Protein AF-A0ABC8AK57-F1 (afdb_monomer)

Sequence (179 aa):
MPWEPPPGKTKREWPVSRLPELLAKGVRHDWILEVMVREPLQETLRDNVYHPARAALLGPEGRCVDAAGYEQYDTWAAAFHDLCRTVGFVEYRDNDARHLDQWVRLARTTGWWWPGQRRCVMAERPTAVHVEPQPGALYGQLRLHRFDGPAVEYADGAEVFARSGILVRDRTKVRAAVS

Solvent-accessible surface area (backbone atoms only — not comparable to full-atom values): 10623 Å² total; per-residue (Å²): 128,85,87,73,72,62,92,92,63,56,86,83,65,49,80,82,54,52,72,72,57,42,49,75,71,69,49,56,65,70,59,48,45,40,66,66,43,44,49,36,37,36,45,20,48,37,59,28,40,43,48,51,48,46,42,66,76,64,41,67,80,88,71,58,72,78,77,60,94,58,38,73,77,46,55,35,55,42,50,45,55,49,47,36,38,75,75,67,77,46,88,66,57,73,69,58,43,53,49,47,50,51,52,47,49,44,61,74,70,36,38,52,38,39,75,49,100,89,51,68,51,76,37,75,45,65,75,42,79,35,62,40,76,38,88,88,47,79,68,72,24,38,21,26,22,33,93,91,53,60,11,30,34,33,86,88,69,53,71,33,36,16,51,84,52,41,77,48,85,86,79,72,77,75,69,77,77,86,123

pLDDT: mean 80.42, std 17.15, range [29.7, 97.62]

Secondary structure (DSSP, 8-state):
-PPPPPTT--GGGGGGS-HHHHHHTT--HHHHHIIIIIHHHIIIIIIIIIHHHHHHHH-SGGGS-S--TTSGGGHHHHHHHHHHHHTTS----HHHHHHHHHHHHHHHH-SSEEE-SS-EEE-PPEEEE-EEEPTT-SS--EEE--SSS-SEEETTS-EE-EETTEE------------

Mean predicted aligned error: 8.79 Å

Structure (mmCIF, N/CA/C/O backbone):
data_AF-A0ABC8AK57-F1
#
_entry.id   AF-A0ABC8AK57-F1
#
loop_
_atom_site.group_PDB
_atom_site.id
_atom_site.type_symbol
_atom_site.label_atom_id
_atom_site.label_alt_id
_atom_site.label_comp_id
_atom_site.label_asym_id
_atom_site.label_entity_id
_atom_site.label_seq_id
_atom_site.pdbx_PDB_ins_code
_atom_site.Cartn_x
_atom_site.Cartn_y
_atom_site.Cartn_z
_atom_site.occupancy
_atom_site.B_iso_or_equiv
_atom_site.auth_seq_id
_atom_site.auth_comp_id
_atom_site.auth_asym_id
_atom_site.auth_atom_id
_atom_site.pdbx_PDB_model_num
ATOM 1 N N . MET A 1 1 ? -21.671 13.455 8.131 1.00 32.31 1 MET A N 1
ATOM 2 C CA . MET A 1 1 ? -20.679 14.500 8.454 1.00 32.31 1 MET A CA 1
ATOM 3 C C . MET A 1 1 ? -19.366 13.799 8.748 1.00 32.31 1 MET A C 1
ATOM 5 O O . MET A 1 1 ? -19.406 12.906 9.593 1.00 32.31 1 MET A O 1
ATOM 9 N N . PRO A 1 2 ? -18.253 14.114 8.062 1.00 48.69 2 PRO A N 1
ATOM 10 C CA . PRO A 1 2 ? -16.938 13.703 8.543 1.00 48.69 2 PRO A CA 1
ATOM 11 C C . PRO A 1 2 ? -16.783 14.261 9.959 1.00 48.69 2 PRO A C 1
ATOM 13 O O . PRO A 1 2 ? -17.132 15.413 10.211 1.00 48.69 2 PRO A O 1
ATOM 16 N N . TRP A 1 3 ? -16.363 13.427 10.901 1.00 49.53 3 TRP A N 1
ATOM 17 C CA . TRP A 1 3 ? -16.014 13.906 12.230 1.00 49.53 3 TRP A CA 1
ATOM 18 C C . TRP A 1 3 ? -14.779 14.803 12.099 1.00 49.53 3 TRP A C 1
ATOM 20 O O . TRP A 1 3 ? -13.748 14.353 11.608 1.00 49.53 3 TRP A O 1
ATOM 30 N N . GLU A 1 4 ? -14.891 16.066 12.507 1.00 55.12 4 GLU A N 1
ATOM 31 C CA . GLU A 1 4 ? -13.740 16.956 12.641 1.00 55.12 4 GLU A CA 1
ATOM 32 C C . GLU A 1 4 ? -13.207 16.882 14.077 1.00 55.12 4 GLU A C 1
ATOM 34 O O . GLU A 1 4 ? -13.995 16.798 15.026 1.00 55.12 4 GLU A O 1
ATOM 39 N N . PRO A 1 5 ? -11.878 16.896 14.275 1.00 56.19 5 PRO A N 1
ATOM 40 C CA . PRO A 1 5 ? -11.314 16.902 15.612 1.00 56.19 5 PRO A CA 1
ATOM 41 C C . PRO A 1 5 ? -11.769 18.164 16.370 1.00 56.19 5 PRO A C 1
ATOM 43 O O . PRO A 1 5 ? -11.972 19.213 15.756 1.00 56.19 5 PRO A O 1
ATOM 46 N N . PRO A 1 6 ? -11.904 18.104 17.710 1.00 56.81 6 PRO A N 1
ATOM 47 C CA . PRO A 1 6 ? -12.270 19.271 18.502 1.00 56.81 6 PRO A CA 1
ATOM 48 C C . PRO A 1 6 ? -11.291 20.436 18.263 1.00 56.81 6 PRO A C 1
ATOM 50 O O . PRO A 1 6 ? -10.097 20.181 18.053 1.00 56.81 6 PRO A O 1
ATOM 53 N N . PRO A 1 7 ? -11.749 21.699 18.355 1.00 50.00 7 PRO A N 1
ATOM 54 C CA . PRO A 1 7 ? -10.892 22.867 18.175 1.00 50.00 7 PRO A CA 1
ATOM 55 C C . PRO A 1 7 ? -9.642 22.785 19.062 1.00 50.00 7 PRO A C 1
ATOM 57 O O . PRO A 1 7 ? -9.733 22.468 20.247 1.00 50.00 7 PRO A O 1
ATOM 60 N N . GLY A 1 8 ? -8.472 23.061 18.481 1.00 54.47 8 GLY A N 1
ATOM 61 C CA . GLY A 1 8 ? -7.188 23.047 19.190 1.00 54.47 8 GLY A CA 1
ATOM 62 C C . GLY A 1 8 ? -6.433 21.714 19.178 1.00 54.47 8 GLY A C 1
ATOM 63 O O . GLY A 1 8 ? -5.320 21.682 19.681 1.00 54.47 8 GLY A O 1
ATOM 64 N N . LYS A 1 9 ? -6.974 20.639 18.586 1.00 57.56 9 LYS A N 1
ATOM 65 C CA . LYS A 1 9 ? -6.244 19.373 18.393 1.00 57.56 9 LYS A CA 1
ATOM 66 C C . LYS A 1 9 ? -5.836 19.218 16.930 1.00 57.56 9 LYS A C 1
ATOM 68 O O . LYS A 1 9 ? -6.673 18.929 16.079 1.00 57.56 9 LYS A O 1
ATOM 73 N N . THR A 1 10 ? -4.552 19.397 16.621 1.00 58.25 10 THR A N 1
ATOM 74 C CA . THR A 1 10 ? -4.036 19.206 15.249 1.00 58.25 10 THR A CA 1
ATOM 75 C C . THR A 1 10 ? -3.415 17.820 15.079 1.00 58.25 10 THR A C 1
ATOM 77 O O . THR A 1 10 ? -2.876 17.258 16.032 1.00 58.25 10 THR A O 1
ATOM 80 N N . LYS A 1 11 ? -3.410 17.281 13.848 1.00 57.81 11 LYS A N 1
ATOM 81 C CA . LYS A 1 11 ? -2.718 16.017 13.505 1.00 57.81 11 LYS A CA 1
ATOM 82 C C . LYS A 1 11 ? -1.239 15.990 13.946 1.00 57.81 11 LYS A C 1
ATOM 84 O O . LYS A 1 11 ? -0.676 14.921 14.137 1.00 57.81 11 LYS A O 1
ATOM 89 N N . ARG A 1 12 ? -0.609 17.158 14.145 1.00 58.12 12 ARG A N 1
ATOM 90 C CA . ARG A 1 12 ? 0.797 17.297 14.562 1.00 58.12 12 ARG A CA 1
ATOM 91 C C . ARG A 1 12 ? 1.068 16.987 16.041 1.00 58.12 12 ARG A C 1
ATOM 93 O O . ARG A 1 12 ? 2.217 16.735 16.376 1.00 58.12 12 ARG A O 1
ATOM 100 N N . GLU A 1 13 ? 0.061 16.982 16.915 1.00 59.91 13 GLU A N 1
ATOM 101 C CA . GLU A 1 13 ? 0.227 16.715 18.365 1.00 59.91 13 GLU A CA 1
ATOM 102 C C . GLU A 1 13 ? 0.126 15.225 18.727 1.00 59.91 13 GLU A C 1
ATOM 104 O O . GLU A 1 13 ? 0.370 14.801 19.856 1.00 59.91 13 GLU A O 1
ATOM 109 N N . TRP A 1 14 ? -0.261 14.411 17.755 1.00 64.19 14 TRP A N 1
ATOM 110 C CA . TRP A 1 14 ? -0.558 13.000 17.917 1.00 64.19 14 TRP A CA 1
ATOM 111 C C . TRP A 1 14 ? 0.641 12.043 17.971 1.00 64.19 14 TRP A C 1
ATOM 113 O O . TRP A 1 14 ? 0.502 11.021 18.641 1.00 64.19 14 TRP A O 1
ATOM 123 N N . PRO A 1 15 ? 1.818 12.321 17.369 1.00 61.28 15 PRO A N 1
ATOM 124 C CA . PRO A 1 15 ? 2.940 11.385 17.439 1.00 61.28 15 PRO A CA 1
ATOM 125 C C . PRO A 1 15 ? 3.567 11.270 18.835 1.00 61.28 15 PRO A C 1
ATOM 127 O O . PRO A 1 15 ? 4.320 10.336 19.087 1.00 61.28 15 PRO A O 1
ATOM 130 N N . VAL A 1 16 ? 3.241 12.181 19.758 1.00 63.88 16 VAL A N 1
ATOM 131 C CA . VAL A 1 16 ? 3.694 12.134 21.160 1.00 63.88 16 VAL A CA 1
ATOM 132 C C . VAL A 1 16 ? 2.670 11.528 22.125 1.00 63.88 16 VAL A C 1
ATOM 134 O O . VAL A 1 16 ? 3.020 11.250 23.268 1.00 63.88 16 VAL A O 1
ATOM 137 N N . SER A 1 17 ? 1.422 11.304 21.697 1.00 72.56 17 SER A N 1
ATOM 138 C CA . SER A 1 17 ? 0.358 10.778 22.567 1.00 72.56 17 SER A CA 1
ATOM 139 C C . SER A 1 17 ? 0.209 9.263 22.415 1.00 72.56 17 SER A C 1
ATOM 141 O O . SER A 1 17 ? 0.117 8.752 21.299 1.00 72.56 17 SER A O 1
ATOM 143 N N . ARG A 1 18 ? 0.120 8.525 23.527 1.00 79.38 18 ARG A N 1
ATOM 144 C CA . ARG A 1 18 ? -0.130 7.070 23.485 1.00 79.38 18 ARG A CA 1
ATOM 145 C C . ARG A 1 18 ? -1.619 6.772 23.277 1.00 79.38 18 ARG A C 1
ATOM 147 O O . ARG A 1 18 ? -2.475 7.516 23.750 1.00 79.38 18 ARG A O 1
ATOM 154 N N . LEU A 1 19 ? -1.943 5.640 22.642 1.00 82.31 19 LEU A N 1
ATOM 155 C CA . LEU A 1 19 ? -3.329 5.185 22.412 1.00 82.31 19 LEU A CA 1
ATOM 156 C C . LEU A 1 19 ? -4.234 5.278 23.665 1.00 82.31 19 LEU A C 1
ATOM 158 O O . LEU A 1 19 ? -5.302 5.882 23.562 1.00 82.31 19 LEU A O 1
ATOM 162 N N . PRO A 1 20 ? -3.825 4.790 24.859 1.00 84.75 20 PRO A N 1
ATOM 163 C CA . PRO A 1 20 ? -4.640 4.922 26.071 1.00 84.75 20 PRO A CA 1
ATOM 164 C C . PRO A 1 20 ? -4.926 6.372 26.482 1.00 84.75 20 PRO A C 1
ATOM 166 O O . PRO A 1 20 ? -6.012 6.671 26.968 1.00 84.75 20 PRO A O 1
ATOM 169 N N . GLU A 1 21 ? -3.983 7.291 26.263 1.00 85.62 21 GLU A N 1
ATOM 170 C CA . GLU A 1 21 ? -4.147 8.709 26.604 1.00 85.62 21 GLU A CA 1
ATOM 171 C C . GLU A 1 21 ? -5.139 9.396 25.665 1.00 85.62 21 GLU A C 1
ATOM 173 O O . GLU A 1 21 ? -5.939 10.222 26.102 1.00 85.62 21 GLU A O 1
ATOM 178 N N . LEU A 1 22 ? -5.108 9.051 24.374 1.00 84.50 22 LEU A N 1
ATOM 179 C CA . LEU A 1 22 ? -6.071 9.554 23.393 1.00 84.50 22 LEU A CA 1
ATOM 180 C C . LEU A 1 22 ? -7.490 9.094 23.744 1.00 84.50 22 LEU A C 1
ATOM 182 O O . LEU A 1 22 ? -8.406 9.918 23.778 1.00 84.50 22 LEU A O 1
ATOM 186 N N . LEU A 1 23 ? -7.653 7.814 24.087 1.00 85.12 23 LEU A N 1
ATOM 187 C CA . LEU A 1 23 ? -8.936 7.262 24.527 1.00 85.12 23 LEU A CA 1
ATOM 188 C C . LEU A 1 23 ? -9.426 7.925 25.824 1.00 85.12 23 LEU A C 1
ATOM 190 O O . LEU A 1 23 ? -10.576 8.355 25.888 1.00 85.12 23 LEU A O 1
ATOM 194 N N . ALA A 1 24 ? -8.552 8.097 26.823 1.00 86.25 24 ALA A N 1
ATOM 195 C CA . ALA A 1 24 ? -8.885 8.786 28.075 1.00 86.25 24 ALA A CA 1
ATOM 196 C C . ALA A 1 24 ? -9.300 10.254 27.856 1.00 86.25 24 ALA A C 1
ATOM 198 O O . ALA A 1 24 ? -10.139 10.783 28.580 1.00 86.25 24 ALA A O 1
ATOM 199 N N . LYS A 1 25 ? -8.759 10.908 26.821 1.00 84.06 25 LYS A N 1
ATOM 200 C CA . LYS A 1 25 ? -9.138 12.264 26.387 1.00 84.06 25 LYS A CA 1
ATOM 201 C C . LYS A 1 25 ? -10.424 12.305 25.543 1.00 84.06 25 LYS A C 1
ATOM 203 O O . LYS A 1 25 ? -10.713 13.349 24.951 1.00 84.06 25 LYS A O 1
ATOM 208 N N . GLY A 1 26 ? -11.161 11.196 25.442 1.00 85.62 26 GLY A N 1
ATOM 209 C CA . GLY A 1 26 ? -12.426 11.096 24.709 1.00 85.62 26 GLY A CA 1
ATOM 210 C C . GLY A 1 26 ? -12.278 11.152 23.188 1.00 85.62 26 GLY A C 1
ATOM 211 O O . GLY A 1 26 ? -13.236 11.474 22.488 1.00 85.62 26 GLY A O 1
ATOM 212 N N . VAL A 1 27 ? -11.081 10.892 22.653 1.00 83.31 27 VAL A N 1
ATOM 213 C CA . VAL A 1 27 ? -10.880 10.824 21.203 1.00 83.31 27 VAL A CA 1
ATOM 214 C C . VAL A 1 27 ? -11.572 9.571 20.669 1.00 83.31 27 VAL A C 1
ATOM 216 O O . VAL A 1 27 ? -11.397 8.477 21.204 1.00 83.31 27 VAL A O 1
ATOM 219 N N . ARG A 1 28 ? -12.364 9.730 19.607 1.00 84.44 28 ARG A N 1
ATOM 220 C CA . ARG A 1 28 ? -13.102 8.616 19.012 1.00 84.44 28 ARG A CA 1
ATOM 221 C C . ARG A 1 28 ? -12.160 7.615 18.338 1.00 84.44 28 ARG A C 1
ATOM 223 O O . ARG A 1 28 ? -11.181 7.999 17.700 1.00 84.44 28 ARG A O 1
ATOM 230 N N . HIS A 1 29 ? -12.484 6.331 18.461 1.00 83.56 29 HIS A N 1
ATOM 231 C CA . HIS A 1 29 ? -11.681 5.238 17.915 1.00 83.56 29 HIS A CA 1
ATOM 232 C C . HIS A 1 29 ? -11.618 5.255 16.380 1.00 83.56 29 HIS A C 1
ATOM 234 O O . HIS A 1 29 ? -10.563 4.982 15.823 1.00 83.56 29 HIS A O 1
ATOM 240 N N . ASP A 1 30 ? -12.706 5.621 15.697 1.00 82.38 30 ASP A N 1
ATOM 241 C CA . ASP A 1 30 ? -12.760 5.722 14.234 1.00 82.38 30 ASP A CA 1
ATOM 242 C C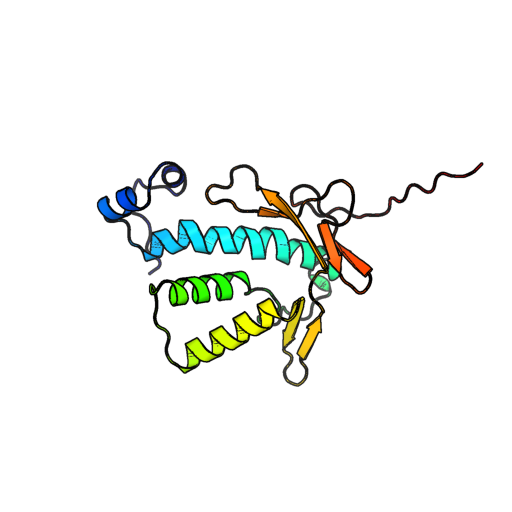 . ASP A 1 30 ? -11.770 6.765 13.711 1.00 82.38 30 ASP A C 1
ATOM 244 O O . ASP A 1 30 ? -11.030 6.508 12.768 1.00 82.38 30 ASP A O 1
ATOM 248 N N . TRP A 1 31 ? -11.672 7.901 14.397 1.00 83.56 31 TRP A N 1
ATOM 249 C CA . TRP A 1 31 ? -10.689 8.935 14.090 1.00 83.56 31 TRP A CA 1
ATOM 250 C C . TRP A 1 31 ? -9.244 8.493 14.377 1.00 83.56 31 TRP A C 1
ATOM 252 O O . TRP A 1 31 ? -8.330 8.834 13.630 1.00 83.56 31 TRP A O 1
ATOM 262 N N . ILE A 1 32 ? -9.022 7.706 15.436 1.00 85.75 32 ILE A N 1
ATOM 263 C CA . ILE A 1 32 ? -7.705 7.112 15.719 1.00 85.75 32 ILE A CA 1
ATOM 264 C C . ILE A 1 32 ? -7.296 6.147 14.604 1.00 85.75 32 ILE A C 1
ATOM 266 O O . ILE A 1 32 ? -6.169 6.226 14.121 1.00 85.75 32 ILE A O 1
ATOM 270 N N . LEU A 1 33 ? -8.205 5.268 14.176 1.00 87.62 33 LEU A N 1
ATOM 271 C CA . LEU A 1 33 ? -7.966 4.328 13.080 1.00 87.62 33 LEU A CA 1
ATOM 272 C C . LEU A 1 33 ? -7.714 5.054 11.756 1.00 87.62 33 LEU A C 1
ATOM 274 O O . LEU A 1 33 ? -6.832 4.649 11.003 1.00 87.62 33 LEU A O 1
ATOM 278 N N . GLU A 1 34 ? -8.432 6.145 11.495 1.00 86.50 34 GLU A N 1
ATOM 279 C CA . GLU A 1 34 ? -8.205 6.991 10.323 1.00 86.50 34 GLU A CA 1
ATOM 280 C C . GLU A 1 34 ? -6.760 7.512 10.291 1.00 86.50 34 GLU A C 1
ATOM 282 O O . GLU A 1 34 ? -6.009 7.223 9.361 1.00 86.50 34 GLU A O 1
ATOM 287 N N . VAL A 1 35 ? -6.342 8.221 11.344 1.00 86.25 35 VAL A N 1
ATOM 288 C CA . VAL A 1 35 ? -5.054 8.934 11.383 1.00 86.25 35 VAL A CA 1
ATOM 289 C C . VAL A 1 35 ? -3.863 7.994 11.563 1.00 86.25 35 VAL A C 1
ATOM 291 O O . VAL A 1 35 ? -2.815 8.209 10.962 1.00 86.25 35 VAL A O 1
ATOM 294 N N . MET A 1 36 ? -3.988 6.973 12.414 1.00 88.12 36 MET A N 1
ATOM 295 C CA . MET A 1 36 ? -2.858 6.115 12.794 1.00 88.12 36 MET A CA 1
ATOM 296 C C . MET A 1 36 ? -2.721 4.858 11.932 1.00 88.12 36 MET A C 1
ATOM 298 O O . MET A 1 36 ? -1.695 4.188 12.014 1.00 88.12 36 MET A O 1
ATOM 302 N N . VAL A 1 37 ? -3.739 4.504 11.140 1.00 89.62 37 VAL A N 1
ATOM 303 C CA . VAL A 1 37 ? -3.742 3.254 10.362 1.00 89.62 37 VAL A CA 1
ATOM 304 C C . VAL A 1 37 ? -4.110 3.501 8.906 1.00 89.62 37 VAL A C 1
ATOM 306 O O . VAL A 1 37 ? -3.317 3.185 8.020 1.00 89.62 37 VAL A O 1
ATOM 309 N N . ARG A 1 38 ? -5.286 4.074 8.635 1.00 91.06 38 ARG A N 1
ATOM 310 C CA . ARG A 1 38 ? -5.793 4.221 7.266 1.00 91.06 38 ARG A CA 1
ATOM 311 C C . ARG A 1 38 ? -4.939 5.174 6.434 1.00 91.06 38 ARG A C 1
ATOM 313 O O . ARG A 1 38 ? -4.504 4.786 5.353 1.00 91.06 38 ARG A O 1
ATOM 320 N N . GLU A 1 39 ? -4.671 6.376 6.941 1.00 90.50 39 GLU A N 1
ATOM 321 C CA . GLU A 1 39 ? -3.838 7.377 6.262 1.00 90.50 39 GLU A CA 1
ATOM 322 C C . GLU A 1 39 ? -2.405 6.855 6.014 1.00 90.50 39 GLU A C 1
ATOM 324 O O . GLU A 1 39 ? -1.961 6.903 4.868 1.00 90.50 39 GLU A O 1
ATOM 329 N N . PRO A 1 40 ? -1.701 6.255 6.999 1.00 92.12 40 PRO A N 1
ATOM 330 C CA . PRO A 1 40 ? -0.383 5.651 6.777 1.00 92.12 40 PRO A CA 1
ATOM 331 C C . PRO A 1 40 ? -0.357 4.521 5.743 1.00 92.12 40 PRO A C 1
ATOM 333 O O . PRO A 1 40 ? 0.590 4.429 4.952 1.00 92.12 40 PRO A O 1
ATOM 336 N N . LEU A 1 41 ? -1.380 3.654 5.741 1.00 92.25 41 LEU A N 1
ATOM 337 C CA . LEU A 1 41 ? -1.519 2.589 4.743 1.00 92.25 41 LEU A CA 1
ATOM 338 C C . LEU A 1 41 ? -1.743 3.168 3.349 1.00 92.25 41 LEU A C 1
ATOM 340 O O . LEU A 1 41 ? -1.128 2.691 2.394 1.00 92.25 41 LEU A O 1
ATOM 344 N N . GLN A 1 42 ? -2.599 4.184 3.234 1.00 91.19 42 GLN A N 1
ATOM 345 C CA . GLN A 1 42 ? -2.836 4.889 1.980 1.00 91.19 42 GLN A CA 1
ATOM 346 C C . GLN A 1 42 ? -1.540 5.529 1.473 1.00 91.19 42 GLN A C 1
ATOM 348 O O . GLN A 1 42 ? -1.106 5.220 0.367 1.00 91.19 42 GLN A O 1
AT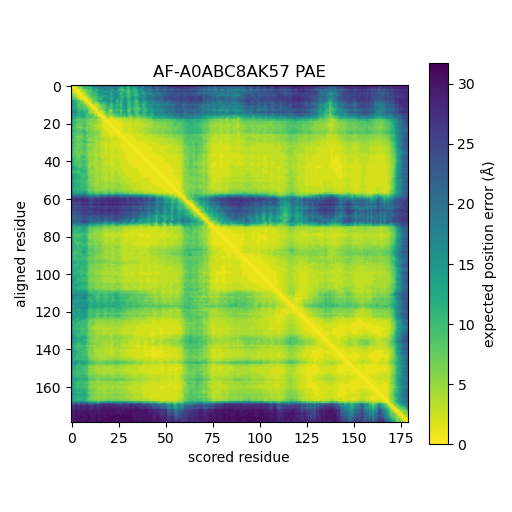OM 353 N N . GLU A 1 43 ? -0.878 6.341 2.293 1.00 92.62 43 GLU A N 1
ATOM 354 C CA . GLU A 1 43 ? 0.349 7.046 1.913 1.00 92.62 43 GLU A CA 1
ATOM 355 C C . GLU A 1 43 ? 1.444 6.066 1.466 1.00 92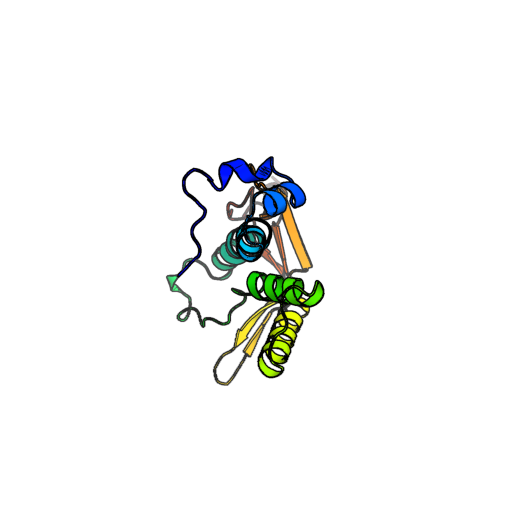.62 43 GLU A C 1
ATOM 357 O O . GLU A 1 43 ? 2.061 6.239 0.416 1.00 92.62 43 GLU A O 1
ATOM 362 N N . THR A 1 44 ? 1.630 4.964 2.195 1.00 93.56 44 THR A N 1
ATOM 363 C CA . THR A 1 44 ? 2.631 3.952 1.836 1.00 93.56 44 THR A CA 1
ATOM 364 C C . THR A 1 44 ? 2.273 3.206 0.554 1.00 93.56 44 THR A C 1
ATOM 366 O O . THR A 1 44 ? 3.047 3.178 -0.400 1.00 93.56 44 THR A O 1
ATOM 369 N N . LEU A 1 45 ? 1.117 2.542 0.531 1.00 90.19 45 LEU A N 1
ATOM 370 C CA . LEU A 1 45 ? 0.801 1.568 -0.513 1.00 90.19 45 LEU A CA 1
ATOM 371 C C . LEU A 1 45 ? 0.254 2.238 -1.775 1.00 90.19 45 LEU A C 1
ATOM 373 O O . LEU A 1 45 ? 0.587 1.806 -2.879 1.00 90.19 45 LEU A O 1
ATOM 377 N N . ARG A 1 46 ? -0.570 3.282 -1.628 1.00 87.69 46 ARG A N 1
ATOM 378 C CA . ARG A 1 46 ? -1.150 4.023 -2.754 1.00 87.69 46 ARG A CA 1
ATOM 379 C C . ARG A 1 46 ? -0.175 5.073 -3.262 1.00 87.69 46 ARG A C 1
ATOM 381 O O . ARG A 1 46 ? 0.200 5.035 -4.433 1.00 87.69 46 ARG A O 1
ATOM 388 N N . ASP A 1 47 ? 0.239 5.984 -2.388 1.00 88.94 47 ASP A N 1
ATOM 389 C CA . ASP A 1 47 ? 0.892 7.216 -2.830 1.00 88.94 47 ASP A CA 1
ATOM 390 C C . ASP A 1 47 ? 2.382 7.023 -3.107 1.00 88.94 47 ASP A C 1
ATOM 392 O O . ASP A 1 47 ? 2.888 7.527 -4.108 1.00 88.94 47 ASP A O 1
ATOM 396 N N . ASN A 1 48 ? 3.071 6.223 -2.293 1.00 92.31 48 ASN A N 1
ATOM 397 C CA . ASN A 1 48 ? 4.515 6.039 -2.422 1.00 92.31 48 ASN A CA 1
ATOM 398 C C . ASN A 1 48 ? 4.954 4.752 -3.136 1.00 92.31 48 ASN A C 1
ATOM 400 O O . ASN A 1 48 ? 6.140 4.622 -3.451 1.00 92.31 48 ASN A O 1
ATOM 404 N N . VAL A 1 49 ? 4.045 3.801 -3.377 1.00 89.81 49 VAL A N 1
ATOM 405 C CA . VAL A 1 49 ? 4.346 2.537 -4.075 1.00 89.81 49 VAL A CA 1
ATOM 406 C C . VAL A 1 49 ? 3.559 2.425 -5.373 1.00 89.81 49 VAL A C 1
ATOM 408 O O . VAL A 1 49 ? 4.158 2.375 -6.448 1.00 89.81 49 VAL A O 1
ATOM 411 N N . TYR A 1 50 ? 2.228 2.405 -5.296 1.00 86.25 50 TYR A N 1
ATOM 412 C CA . TYR A 1 50 ? 1.388 2.176 -6.467 1.00 86.25 50 TYR A CA 1
ATOM 413 C C . TYR A 1 50 ? 1.474 3.318 -7.488 1.00 86.25 50 TYR A C 1
ATOM 415 O O . TYR A 1 50 ? 1.786 3.050 -8.646 1.00 86.25 50 TYR A O 1
ATOM 423 N N . HIS A 1 51 ? 1.259 4.576 -7.090 1.00 85.31 51 HIS A N 1
ATOM 424 C CA . HIS A 1 51 ? 1.271 5.712 -8.026 1.00 85.31 51 HIS A CA 1
ATOM 425 C C . HIS A 1 51 ? 2.605 5.858 -8.778 1.00 85.31 51 HIS A C 1
ATOM 427 O O . HIS A 1 51 ? 2.576 5.982 -10.007 1.00 85.31 51 HIS A O 1
ATOM 433 N N . PRO A 1 52 ? 3.780 5.767 -8.121 1.00 87.19 52 PRO A N 1
ATOM 434 C CA . PRO A 1 52 ? 5.056 5.788 -8.825 1.00 87.19 52 PRO A CA 1
ATOM 435 C C . PRO A 1 52 ? 5.234 4.587 -9.761 1.00 87.19 52 PRO A C 1
ATOM 437 O O . PRO A 1 52 ? 5.619 4.761 -10.917 1.00 87.19 52 PRO A O 1
ATOM 440 N N . ALA A 1 53 ? 4.916 3.367 -9.313 1.00 86.00 53 ALA A N 1
ATOM 441 C CA . ALA A 1 53 ? 5.016 2.185 -10.170 1.00 86.00 53 ALA A CA 1
ATOM 442 C C . ALA A 1 53 ? 4.104 2.304 -11.404 1.00 86.00 53 ALA A C 1
ATOM 444 O O . ALA A 1 53 ? 4.523 1.994 -12.522 1.00 86.00 53 ALA A O 1
ATOM 445 N N . ARG A 1 54 ? 2.891 2.837 -11.215 1.00 81.94 54 ARG A N 1
ATOM 446 C CA . ARG A 1 54 ? 1.932 3.150 -12.277 1.00 81.94 54 ARG A CA 1
ATOM 447 C C . ARG A 1 54 ? 2.509 4.104 -13.307 1.00 81.94 54 ARG A C 1
ATOM 449 O O . ARG A 1 54 ? 2.525 3.788 -14.496 1.00 81.94 54 ARG A O 1
ATOM 456 N N . ALA A 1 55 ? 3.011 5.246 -12.850 1.00 82.19 55 ALA A N 1
ATOM 457 C CA . ALA A 1 55 ? 3.588 6.260 -13.722 1.00 82.19 55 ALA A CA 1
ATOM 458 C C . ALA A 1 55 ? 4.829 5.746 -14.475 1.00 82.19 55 ALA A C 1
ATOM 460 O O . ALA A 1 55 ? 5.026 6.099 -15.639 1.00 82.19 55 ALA A O 1
ATOM 461 N N . ALA A 1 56 ? 5.643 4.893 -13.847 1.00 84.81 56 ALA A N 1
ATOM 462 C CA . ALA A 1 56 ? 6.825 4.308 -14.474 1.00 84.81 56 ALA A CA 1
ATOM 463 C C . ALA A 1 56 ? 6.483 3.311 -15.594 1.00 84.81 56 ALA A C 1
ATOM 465 O O . ALA A 1 56 ? 7.095 3.371 -16.659 1.00 84.81 56 ALA A O 1
ATOM 466 N N . LEU A 1 57 ? 5.510 2.418 -15.376 1.00 81.94 57 LEU A N 1
ATOM 467 C CA . LEU A 1 57 ? 5.199 1.334 -16.319 1.00 81.94 57 LEU A CA 1
ATOM 468 C C . LEU A 1 57 ? 4.208 1.752 -17.415 1.00 81.94 57 LEU A C 1
ATOM 470 O O . LEU A 1 57 ? 4.332 1.299 -18.551 1.00 81.94 57 LEU A O 1
ATOM 474 N N . LEU A 1 58 ? 3.237 2.619 -17.108 1.00 76.88 58 LEU A N 1
ATOM 475 C CA . LEU A 1 58 ? 2.201 3.039 -18.068 1.00 76.88 58 LEU A CA 1
ATOM 476 C C . LEU A 1 58 ? 2.492 4.399 -18.721 1.00 76.88 58 LEU A C 1
ATOM 478 O O . LEU A 1 58 ? 1.854 4.762 -19.713 1.00 76.88 58 LEU A O 1
ATOM 482 N N . GLY A 1 59 ? 3.478 5.141 -18.209 1.00 68.31 59 GLY A N 1
ATOM 483 C CA . GLY A 1 59 ? 3.770 6.506 -18.638 1.00 68.31 59 GLY A CA 1
ATOM 484 C C . GLY A 1 59 ? 2.758 7.531 -18.100 1.00 68.31 59 GLY A C 1
ATOM 485 O O . GLY A 1 59 ? 1.886 7.190 -17.299 1.00 68.31 59 GLY A O 1
ATOM 486 N N . PRO A 1 60 ? 2.872 8.813 -18.501 1.00 60.28 60 PRO A N 1
ATOM 487 C CA . PRO A 1 60 ? 1.959 9.859 -18.046 1.00 60.28 60 PRO A CA 1
ATOM 488 C C . PRO A 1 60 ? 0.511 9.566 -18.462 1.00 60.28 60 PRO A C 1
ATOM 490 O O . PRO A 1 60 ? 0.267 8.906 -19.472 1.00 60.28 60 PRO A O 1
ATOM 493 N N . GLU A 1 61 ? -0.430 10.116 -17.691 1.00 55.94 61 GLU A N 1
ATOM 494 C CA . GLU A 1 61 ? -1.871 9.801 -17.633 1.00 55.94 61 GLU A CA 1
ATOM 495 C C . GLU A 1 61 ? -2.637 9.791 -18.978 1.00 55.94 61 GLU A C 1
ATOM 497 O O . GLU A 1 61 ? -3.750 9.284 -19.042 1.00 55.94 61 GLU A O 1
ATOM 502 N N . GLY A 1 62 ? -2.036 10.253 -20.080 1.00 49.22 62 GLY A N 1
ATOM 503 C CA . GLY A 1 62 ? -2.644 10.332 -21.414 1.00 49.22 62 GLY A CA 1
ATOM 504 C C . GLY A 1 62 ? -2.643 9.052 -22.266 1.00 49.22 62 GLY A C 1
ATOM 505 O O . GLY A 1 62 ? -3.080 9.114 -23.413 1.00 49.22 62 GLY A O 1
ATOM 506 N N . ARG A 1 63 ? -2.142 7.907 -21.773 1.00 50.59 63 ARG A N 1
ATOM 507 C CA . ARG A 1 63 ? -2.253 6.597 -22.469 1.00 50.59 63 ARG A CA 1
ATOM 508 C C . ARG A 1 63 ? -3.180 5.596 -21.782 1.00 50.59 63 ARG A C 1
ATOM 510 O O . ARG A 1 63 ? -3.291 4.463 -22.246 1.00 50.59 63 ARG A O 1
ATOM 517 N N . CYS A 1 64 ? -3.800 5.976 -20.671 1.00 50.16 64 CYS A N 1
ATOM 518 C CA . CYS A 1 64 ? -4.698 5.088 -19.953 1.00 50.16 64 CYS A CA 1
ATOM 519 C C . CYS A 1 64 ? -6.127 5.258 -20.463 1.00 50.16 64 CYS A C 1
ATOM 521 O O . CYS A 1 64 ? -6.613 6.375 -20.616 1.00 50.16 64 CYS A O 1
ATOM 523 N N . VAL A 1 65 ? -6.792 4.126 -20.691 1.00 52.09 65 VAL A N 1
ATOM 524 C CA . VAL A 1 65 ? -8.255 4.040 -20.650 1.00 52.09 65 VAL A CA 1
ATOM 525 C C . VAL A 1 65 ? -8.681 4.679 -19.328 1.00 52.09 65 VAL A C 1
ATOM 527 O O . VAL A 1 65 ? -7.987 4.427 -18.339 1.00 52.09 65 VAL A O 1
ATOM 530 N N . ASP A 1 66 ? -9.729 5.515 -19.313 1.00 52.91 66 ASP A N 1
ATOM 531 C CA . ASP A 1 66 ? -10.272 6.115 -18.082 1.00 52.91 66 ASP A CA 1
ATOM 532 C C . ASP A 1 66 ? -10.146 5.103 -16.955 1.00 52.91 66 ASP A C 1
ATOM 534 O O . ASP A 1 66 ? -10.635 3.983 -17.127 1.00 52.91 66 ASP A O 1
ATOM 538 N N . ALA A 1 67 ? -9.392 5.463 -15.906 1.00 52.28 67 ALA A N 1
ATOM 539 C CA . ALA A 1 67 ? -9.036 4.585 -14.801 1.00 52.28 67 ALA A CA 1
ATOM 540 C C . ALA A 1 67 ? -10.260 3.737 -14.461 1.00 52.28 67 ALA A C 1
ATOM 542 O O . ALA A 1 67 ? -11.219 4.252 -13.878 1.00 52.28 67 ALA A O 1
ATOM 543 N N . ALA A 1 68 ? -10.300 2.471 -14.899 1.00 50.47 68 ALA A N 1
ATOM 544 C CA . ALA A 1 68 ? -11.394 1.625 -14.472 1.00 50.47 68 ALA A CA 1
ATOM 545 C C . ALA A 1 68 ? -11.163 1.562 -12.980 1.00 50.47 68 ALA A C 1
ATOM 547 O O . ALA A 1 68 ? -10.082 1.150 -12.561 1.00 50.47 68 ALA A O 1
ATOM 548 N N . GLY A 1 69 ? -12.108 2.076 -12.197 1.00 47.91 69 GLY A N 1
ATOM 549 C CA . GLY A 1 69 ? -11.973 2.303 -10.757 1.00 47.91 69 GLY A CA 1
ATOM 550 C C . GLY A 1 69 ? -11.821 1.026 -9.922 1.00 47.91 69 GLY A C 1
ATOM 551 O O . GLY A 1 69 ? -12.305 0.981 -8.803 1.00 47.91 69 GLY A O 1
ATOM 552 N N . TYR A 1 70 ? -11.201 -0.007 -10.491 1.00 50.78 70 TYR A N 1
ATOM 553 C CA . TYR A 1 70 ? -10.956 -1.350 -10.008 1.00 50.78 70 TYR A CA 1
ATOM 554 C C . TYR A 1 70 ? -9.544 -1.857 -10.383 1.00 50.78 70 TYR A C 1
ATOM 556 O O . TYR A 1 70 ? -9.303 -3.059 -10.314 1.00 50.78 70 TYR A O 1
ATOM 564 N N . GLU A 1 71 ? -8.617 -1.002 -10.844 1.00 58.88 71 GLU A N 1
ATOM 565 C CA . GLU A 1 71 ? -7.190 -1.376 -10.847 1.00 58.88 71 GLU A CA 1
ATOM 566 C C . GLU A 1 71 ? -6.647 -1.442 -9.400 1.00 58.88 71 GLU A C 1
ATOM 568 O O . GLU A 1 71 ? -7.401 -1.214 -8.455 1.00 58.88 71 GLU A O 1
ATOM 573 N N . GLN A 1 72 ? -5.367 -1.776 -9.176 1.00 61.84 72 GLN A N 1
ATOM 574 C CA . GLN A 1 72 ? -4.738 -1.981 -7.845 1.00 61.84 72 GLN A CA 1
ATOM 575 C C . GLN A 1 72 ? -4.773 -0.749 -6.885 1.00 61.84 72 GLN A C 1
ATOM 577 O O . GLN A 1 72 ? -4.021 -0.676 -5.914 1.00 61.84 72 GLN A O 1
ATOM 582 N N . TYR A 1 73 ? -5.664 0.218 -7.105 1.00 59.81 73 TYR A N 1
ATOM 583 C CA . TYR A 1 73 ? -5.944 1.366 -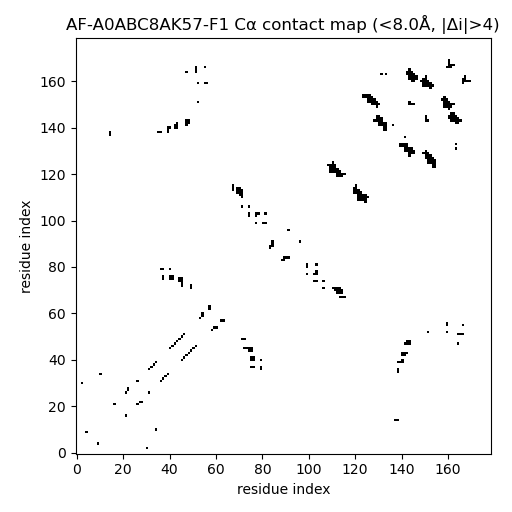6.250 1.00 59.81 73 TYR A CA 1
ATOM 584 C C . TYR A 1 73 ? -6.318 1.010 -4.813 1.00 59.81 73 TYR A C 1
ATOM 586 O O . TYR A 1 73 ? -6.067 1.839 -3.943 1.00 59.81 73 TYR A O 1
ATOM 594 N N . ASP A 1 74 ? -6.879 -0.172 -4.538 1.00 63.75 74 ASP A N 1
ATOM 595 C CA . ASP A 1 74 ? -7.546 -0.436 -3.254 1.00 63.75 74 ASP A CA 1
ATOM 596 C C . ASP A 1 74 ? -6.848 -1.461 -2.358 1.00 63.75 74 ASP A C 1
ATOM 598 O O . ASP A 1 74 ? -7.401 -1.834 -1.327 1.00 63.75 74 ASP A O 1
ATOM 602 N N . THR A 1 75 ? -5.621 -1.901 -2.666 1.00 74.25 75 THR A N 1
ATOM 603 C CA . THR A 1 75 ? -4.904 -2.831 -1.768 1.00 74.25 75 THR A CA 1
ATOM 604 C C . THR A 1 75 ? -4.762 -2.256 -0.354 1.00 74.25 75 THR A C 1
ATOM 606 O O . THR A 1 75 ? -4.889 -2.990 0.624 1.00 74.25 75 THR A O 1
ATOM 609 N N . TRP A 1 76 ? -4.565 -0.940 -0.227 1.00 85.31 76 TRP A N 1
ATOM 610 C CA . TRP A 1 76 ? -4.520 -0.258 1.070 1.00 85.31 76 TRP A CA 1
ATOM 611 C C . TRP A 1 76 ? -5.880 -0.256 1.781 1.00 85.31 76 TRP A C 1
ATOM 613 O O . TRP A 1 76 ? -5.936 -0.490 2.986 1.00 85.31 76 TRP A O 1
ATOM 623 N N . ALA A 1 77 ? -6.974 -0.041 1.043 1.00 86.94 77 ALA A N 1
ATOM 624 C CA . ALA A 1 77 ? -8.324 -0.004 1.593 1.00 86.94 77 ALA A CA 1
ATOM 625 C C . ALA A 1 77 ? -8.786 -1.408 2.007 1.00 86.94 77 ALA A C 1
ATOM 627 O O . ALA A 1 77 ? -9.280 -1.591 3.118 1.00 86.94 77 ALA A O 1
ATOM 628 N N . ALA A 1 78 ? -8.552 -2.415 1.162 1.00 89.19 78 ALA A N 1
ATOM 629 C CA . ALA A 1 78 ? -8.812 -3.813 1.479 1.00 89.19 78 ALA A CA 1
ATOM 630 C C . ALA A 1 78 ? -8.001 -4.261 2.705 1.00 89.19 78 ALA A C 1
ATOM 632 O O . ALA A 1 78 ? -8.566 -4.868 3.608 1.00 89.19 78 ALA A O 1
ATOM 633 N N . ALA A 1 79 ? -6.712 -3.906 2.791 1.00 89.31 79 ALA A N 1
ATOM 634 C CA . ALA A 1 79 ? -5.889 -4.205 3.964 1.00 89.31 79 ALA A CA 1
ATOM 635 C C . ALA A 1 79 ? -6.413 -3.524 5.239 1.00 89.31 79 ALA A C 1
ATOM 637 O O . ALA A 1 79 ? -6.471 -4.162 6.288 1.00 89.31 79 ALA A O 1
ATOM 638 N N . PHE A 1 80 ? -6.830 -2.257 5.157 1.00 92.56 80 PHE A N 1
ATOM 639 C CA . PHE A 1 80 ? -7.427 -1.542 6.286 1.00 92.56 80 PHE A CA 1
ATOM 640 C C . PHE A 1 80 ? -8.717 -2.219 6.768 1.00 92.56 80 PHE A C 1
ATOM 642 O O . PHE A 1 80 ? -8.859 -2.515 7.954 1.00 92.56 80 PHE A O 1
ATOM 649 N N . HIS A 1 81 ? -9.638 -2.522 5.852 1.00 92.50 81 HIS A N 1
ATOM 650 C CA . HIS A 1 81 ? -10.909 -3.157 6.193 1.00 92.50 81 HIS A CA 1
ATOM 651 C C . HIS A 1 81 ? -10.737 -4.585 6.721 1.00 92.50 81 HIS A C 1
ATOM 653 O O . HIS A 1 81 ? -11.436 -4.963 7.666 1.00 92.50 81 HIS A O 1
ATOM 659 N N . ASP A 1 82 ? -9.804 -5.353 6.153 1.00 93.81 82 ASP A N 1
ATOM 660 C CA . ASP A 1 82 ? -9.449 -6.698 6.615 1.00 93.81 82 ASP A CA 1
ATOM 661 C C . ASP A 1 82 ? -8.824 -6.663 8.011 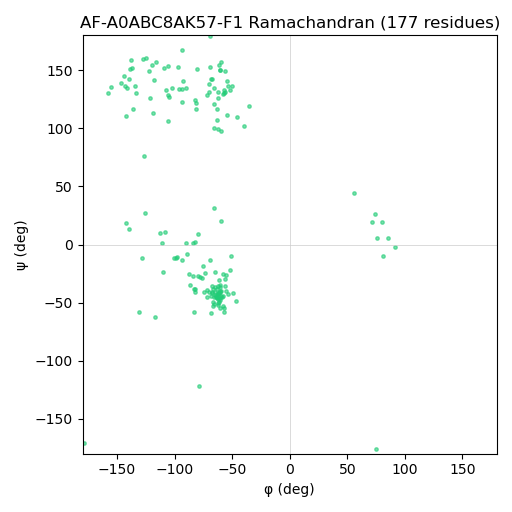1.00 93.81 82 ASP A C 1
ATOM 663 O O . ASP A 1 82 ? -9.192 -7.465 8.871 1.00 93.81 82 ASP A O 1
ATOM 667 N N . LEU A 1 83 ? -7.956 -5.683 8.284 1.00 92.88 83 LEU A N 1
ATOM 668 C CA . LEU A 1 83 ? -7.388 -5.462 9.611 1.00 92.88 83 LEU A CA 1
ATOM 669 C C . LEU A 1 83 ? -8.481 -5.125 10.628 1.00 92.88 83 LEU A C 1
ATOM 671 O O . LEU A 1 83 ? -8.558 -5.792 11.656 1.00 92.88 83 LEU A O 1
ATOM 675 N N . CYS A 1 84 ? -9.343 -4.142 10.338 1.00 92.75 84 CYS A N 1
ATOM 676 C CA . CYS A 1 84 ? -10.449 -3.754 11.219 1.00 92.75 84 CYS A CA 1
ATOM 677 C C . CYS A 1 84 ? -11.364 -4.937 11.556 1.00 92.75 84 CYS A C 1
ATOM 679 O O . CYS A 1 84 ? -11.770 -5.074 12.709 1.00 92.75 84 CYS A O 1
ATOM 681 N N . ARG A 1 85 ? -11.648 -5.812 10.583 1.00 94.50 85 ARG A N 1
ATOM 682 C CA . ARG A 1 85 ? -12.391 -7.059 10.818 1.00 94.50 85 ARG A CA 1
ATOM 683 C C . ARG A 1 85 ? -11.610 -8.038 11.686 1.00 94.50 85 ARG A C 1
ATOM 685 O O . ARG A 1 85 ? -12.147 -8.546 12.661 1.00 94.50 85 ARG A O 1
ATOM 692 N N . THR A 1 86 ? -10.348 -8.293 11.349 1.00 93.81 86 THR A N 1
ATOM 693 C CA . THR A 1 86 ? -9.509 -9.300 12.020 1.00 93.81 86 THR A CA 1
ATOM 694 C C . THR A 1 86 ? -9.315 -8.999 13.503 1.00 93.81 86 THR A C 1
ATOM 696 O O . THR A 1 86 ? -9.290 -9.914 14.320 1.00 93.81 86 THR A O 1
ATOM 699 N N . VAL A 1 87 ? -9.206 -7.720 13.867 1.00 91.56 87 VAL A N 1
ATOM 700 C CA . VAL A 1 87 ? -9.054 -7.298 15.268 1.00 91.56 87 VAL A CA 1
ATOM 701 C C . VAL A 1 87 ? -10.393 -7.043 15.979 1.00 91.56 87 VAL A C 1
ATOM 703 O O . VAL A 1 87 ? -10.391 -6.658 17.144 1.00 91.56 87 VAL A O 1
ATOM 706 N N . GLY A 1 88 ? -11.529 -7.241 15.298 1.00 91.62 88 GLY A N 1
ATOM 707 C CA . GLY A 1 88 ? -12.868 -7.120 15.884 1.00 91.62 88 GLY A CA 1
ATOM 708 C C . GLY A 1 88 ? -13.405 -5.692 16.030 1.00 91.62 88 GLY A C 1
ATOM 709 O O . GLY A 1 88 ? -14.327 -5.475 16.810 1.00 91.62 88 GLY A O 1
ATOM 710 N N . PHE A 1 89 ? -12.863 -4.706 15.304 1.00 89.38 89 PHE A N 1
ATOM 711 C CA . PHE A 1 89 ? -13.415 -3.341 15.303 1.00 89.38 89 PHE A CA 1
ATOM 712 C C . PHE A 1 89 ? -14.692 -3.210 14.471 1.00 89.38 89 PHE A C 1
ATOM 714 O O .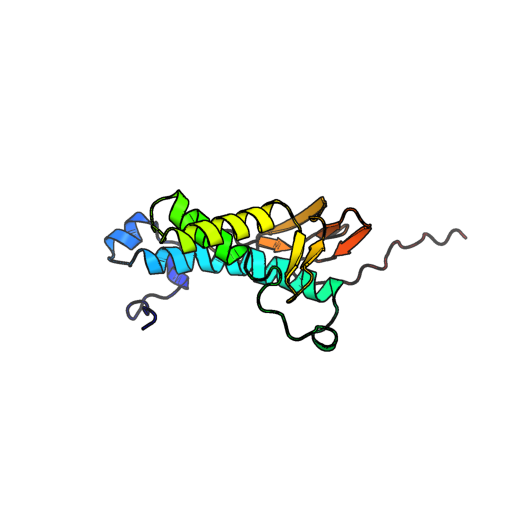 PHE A 1 89 ? -15.500 -2.324 14.743 1.00 89.38 89 PHE A O 1
ATOM 721 N N . VAL A 1 90 ? -14.853 -4.036 13.434 1.00 91.06 90 VAL A N 1
ATOM 722 C CA . VAL A 1 90 ? -15.995 -3.965 12.516 1.00 91.06 90 VAL A CA 1
ATOM 723 C C . VAL A 1 90 ? -16.444 -5.365 12.119 1.00 91.06 90 VAL A C 1
ATOM 725 O O . VAL A 1 90 ? -15.629 -6.196 11.724 1.00 91.06 90 VAL A O 1
ATOM 728 N N . GLU A 1 91 ? -17.754 -5.587 12.149 1.00 94.88 91 GLU A N 1
ATOM 729 C CA . GLU A 1 91 ? -18.405 -6.716 11.490 1.00 94.88 91 GLU A CA 1
ATOM 730 C C . GLU A 1 91 ? -19.068 -6.232 10.197 1.00 94.88 91 GLU A C 1
ATOM 732 O O . GLU A 1 91 ? -19.724 -5.188 10.164 1.00 94.88 91 GLU A O 1
ATOM 737 N N . TYR A 1 92 ? -18.887 -6.988 9.117 1.00 95.19 92 TYR A N 1
ATOM 738 C CA . TYR A 1 92 ? -19.487 -6.686 7.820 1.00 95.19 92 TYR A CA 1
ATOM 739 C C . TYR A 1 92 ? -20.648 -7.636 7.541 1.00 95.19 92 TYR A C 1
ATOM 741 O O . TYR A 1 92 ? -20.655 -8.775 8.002 1.00 95.19 92 TYR A O 1
ATOM 749 N N . ARG A 1 93 ? -21.609 -7.190 6.726 1.00 97.25 93 ARG A N 1
ATOM 750 C CA . ARG A 1 93 ? -22.651 -8.078 6.193 1.00 97.25 93 ARG A CA 1
ATOM 751 C C . ARG A 1 93 ? -22.000 -9.183 5.363 1.00 97.25 93 ARG A C 1
ATOM 753 O O . ARG A 1 93 ? -21.002 -8.921 4.697 1.00 97.25 93 ARG A O 1
ATOM 760 N N . ASP A 1 94 ? -22.616 -10.360 5.303 1.00 96.88 94 ASP A N 1
ATOM 761 C CA . ASP A 1 94 ? -22.069 -11.529 4.594 1.00 96.88 94 ASP A CA 1
ATOM 762 C C . ASP A 1 94 ? -21.596 -11.222 3.166 1.00 96.88 94 ASP A C 1
ATOM 764 O O . ASP A 1 94 ? -20.533 -11.671 2.737 1.00 96.88 94 ASP A O 1
ATOM 768 N N . ASN A 1 95 ? -22.362 -10.419 2.421 1.00 96.56 95 ASN A N 1
ATOM 769 C CA . ASN A 1 95 ? -21.990 -10.038 1.062 1.00 96.56 95 ASN A CA 1
ATOM 770 C C . ASN A 1 95 ? -20.746 -9.135 1.016 1.00 96.56 95 ASN A C 1
ATOM 772 O O . ASN A 1 95 ? -19.875 -9.340 0.172 1.00 96.56 95 ASN A O 1
ATOM 776 N N . ASP A 1 96 ? -20.653 -8.172 1.933 1.00 94.38 96 ASP A N 1
ATOM 777 C CA . ASP A 1 96 ? -19.530 -7.238 2.030 1.00 94.38 96 ASP A CA 1
ATOM 778 C C . ASP A 1 96 ? -18.265 -7.970 2.506 1.00 94.38 96 ASP A C 1
ATOM 780 O O . ASP A 1 96 ? -17.189 -7.773 1.945 1.00 94.38 96 ASP A O 1
ATOM 784 N N . ALA A 1 97 ? -18.404 -8.886 3.471 1.00 95.31 97 ALA A N 1
ATOM 785 C CA . ALA A 1 97 ? -17.323 -9.753 3.937 1.00 95.31 97 ALA A CA 1
ATOM 786 C C . ALA A 1 97 ? -16.788 -10.646 2.808 1.00 95.31 97 ALA A C 1
ATOM 788 O O . ALA A 1 97 ? -15.579 -10.715 2.592 1.00 95.31 97 ALA A O 1
ATOM 789 N N . ARG A 1 98 ? -17.685 -11.269 2.033 1.00 95.00 98 ARG A N 1
ATOM 790 C CA . ARG A 1 98 ? -17.313 -12.095 0.879 1.00 95.00 98 ARG A CA 1
ATOM 791 C C . ARG A 1 98 ? -16.597 -11.289 -0.201 1.00 95.00 98 ARG A C 1
ATOM 793 O O . ARG A 1 98 ? -15.638 -11.786 -0.787 1.00 95.00 98 ARG A O 1
ATOM 800 N N . HIS A 1 99 ? -17.055 -10.070 -0.487 1.00 90.75 99 HIS A N 1
ATOM 801 C CA . HIS A 1 99 ? -16.346 -9.188 -1.410 1.00 90.75 99 HIS A CA 1
ATOM 802 C C . HIS A 1 99 ? -14.960 -8.852 -0.858 1.00 90.75 99 HIS A C 1
ATOM 804 O O . HIS A 1 99 ? -13.973 -9.074 -1.550 1.00 90.75 99 HIS A O 1
ATOM 810 N N . LEU A 1 100 ? -14.851 -8.420 0.398 1.00 91.75 100 LEU A N 1
ATOM 811 C CA . LEU A 1 100 ? -13.559 -8.131 1.018 1.00 91.75 100 LEU A CA 1
ATOM 812 C C . LEU A 1 100 ? -12.587 -9.320 0.915 1.00 91.75 100 LEU A C 1
ATOM 814 O O . LEU A 1 100 ? -11.437 -9.126 0.528 1.00 91.75 100 LEU A O 1
ATOM 818 N N . ASP A 1 101 ? -13.054 -10.550 1.146 1.00 93.38 101 ASP A N 1
ATOM 819 C CA . ASP A 1 101 ? -12.239 -11.764 0.994 1.00 93.38 101 ASP A CA 1
ATOM 820 C C . ASP A 1 101 ? -11.710 -11.950 -0.432 1.00 93.38 101 ASP A C 1
ATOM 822 O O . ASP A 1 101 ? -10.551 -12.323 -0.627 1.00 93.38 101 ASP A O 1
ATOM 826 N N . GLN A 1 102 ? -12.531 -11.671 -1.448 1.00 89.88 102 GLN A N 1
ATOM 827 C CA . GLN A 1 102 ? -12.109 -11.735 -2.849 1.00 89.88 102 GLN A CA 1
ATOM 828 C C . GLN A 1 102 ? -11.027 -10.695 -3.151 1.00 89.88 102 GLN A C 1
ATOM 830 O O . GLN A 1 102 ? -10.020 -11.028 -3.777 1.00 89.88 102 GLN A O 1
ATOM 835 N N . TRP A 1 103 ? -11.196 -9.463 -2.669 1.00 87.81 103 TRP A N 1
ATOM 836 C CA . TRP A 1 103 ? -10.227 -8.383 -2.868 1.00 87.81 103 TRP A CA 1
ATOM 837 C C . TRP A 1 103 ? -8.904 -8.665 -2.150 1.00 87.81 103 TRP A C 1
ATOM 839 O O . TRP A 1 103 ? -7.838 -8.545 -2.755 1.00 87.81 103 TRP A O 1
ATOM 849 N N . VAL A 1 104 ? -8.954 -9.123 -0.895 1.00 89.81 104 VAL A N 1
ATOM 850 C CA . VAL A 1 104 ? -7.764 -9.538 -0.133 1.00 89.81 104 VAL A CA 1
ATOM 851 C C . VAL A 1 104 ? -7.064 -10.708 -0.823 1.00 89.81 104 VAL A C 1
ATOM 853 O O . VAL A 1 104 ? -5.837 -10.711 -0.940 1.00 89.81 104 VAL A O 1
ATOM 856 N N . ARG A 1 105 ? -7.816 -11.693 -1.329 1.00 90.56 105 ARG A N 1
ATOM 857 C CA . ARG A 1 105 ? -7.248 -12.826 -2.069 1.00 90.56 105 ARG A CA 1
ATOM 858 C C . ARG A 1 105 ? -6.546 -12.372 -3.344 1.00 90.56 105 ARG A C 1
ATOM 860 O O . ARG A 1 105 ? -5.417 -12.803 -3.575 1.00 90.56 105 ARG A O 1
ATOM 867 N N . LEU A 1 106 ? -7.165 -11.504 -4.145 1.00 86.25 106 LEU A N 1
ATOM 868 C CA . LEU A 1 106 ? -6.539 -10.935 -5.343 1.00 86.25 106 LEU A CA 1
ATOM 869 C C . LEU A 1 106 ? -5.247 -10.201 -4.969 1.00 86.25 106 LEU A C 1
ATOM 871 O O . LEU A 1 106 ? -4.180 -10.574 -5.448 1.00 86.25 106 LEU A O 1
ATOM 875 N N . ALA A 1 107 ? -5.302 -9.275 -4.009 1.00 83.56 107 ALA A N 1
ATOM 876 C CA . ALA A 1 107 ? -4.140 -8.503 -3.561 1.00 83.56 107 ALA A CA 1
ATOM 877 C C . ALA A 1 107 ? -2.969 -9.359 -3.036 1.00 83.56 107 ALA A C 1
ATOM 879 O O . ALA A 1 107 ? -1.815 -8.922 -3.063 1.00 83.56 107 ALA A O 1
ATOM 880 N N . ARG A 1 108 ? -3.241 -10.577 -2.546 1.00 86.50 108 ARG A N 1
ATOM 881 C CA . ARG A 1 108 ? -2.217 -11.532 -2.086 1.00 86.50 108 ARG A CA 1
ATOM 882 C C . ARG A 1 108 ? -1.668 -12.434 -3.189 1.00 86.50 108 ARG A C 1
ATOM 884 O O . ARG A 1 108 ? -0.550 -12.918 -3.044 1.00 86.50 108 ARG A O 1
A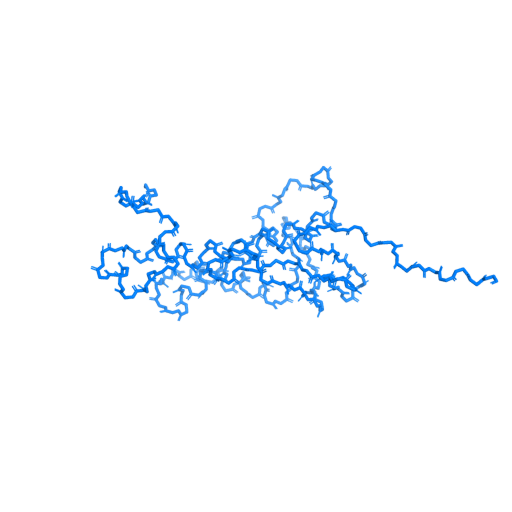TOM 891 N N . THR A 1 109 ? -2.427 -12.677 -4.255 1.00 87.50 109 THR A N 1
ATOM 892 C CA . THR A 1 109 ? -2.113 -13.717 -5.255 1.00 87.50 109 THR A CA 1
ATOM 893 C C . THR A 1 109 ? -1.685 -13.172 -6.611 1.00 87.50 109 THR A C 1
ATOM 895 O O . THR A 1 109 ? -0.955 -13.859 -7.312 1.00 87.50 109 THR A O 1
ATOM 898 N N . THR A 1 110 ? -2.056 -11.941 -6.958 1.00 86.44 110 THR A N 1
ATOM 899 C CA . THR A 1 110 ? -1.665 -11.285 -8.214 1.00 86.44 110 THR A CA 1
ATOM 900 C C . THR A 1 110 ? -0.999 -9.939 -7.923 1.00 86.44 110 THR A C 1
ATOM 902 O O . THR A 1 110 ? -1.086 -9.417 -6.806 1.00 86.44 110 THR A O 1
ATOM 905 N N . GLY A 1 111 ? -0.252 -9.421 -8.897 1.00 82.25 111 GLY A N 1
ATOM 906 C CA . GLY A 1 111 ? 0.199 -8.037 -8.926 1.00 82.25 111 GLY A CA 1
ATOM 907 C C . GLY A 1 111 ? -0.931 -7.127 -9.398 1.00 82.25 111 GLY A C 1
ATOM 908 O O . GLY A 1 111 ? -2.008 -7.083 -8.804 1.00 82.25 111 GLY A O 1
ATOM 909 N N . TRP A 1 112 ? -0.689 -6.405 -10.485 1.00 79.50 112 TRP A N 1
ATOM 910 C CA . TRP A 1 112 ? -1.684 -5.505 -11.053 1.00 79.50 112 TRP A CA 1
ATOM 911 C C . TRP A 1 112 ? -2.818 -6.311 -11.663 1.00 79.50 112 TRP A C 1
ATOM 913 O O . TRP A 1 112 ? -2.583 -7.300 -12.352 1.00 79.50 112 TRP A O 1
ATOM 923 N N . TRP A 1 113 ? -4.053 -5.884 -11.453 1.00 78.44 113 TRP A N 1
ATOM 924 C CA . TRP A 1 113 ? -5.199 -6.482 -12.118 1.00 78.44 113 TRP A CA 1
ATOM 925 C C . TRP A 1 113 ? -6.167 -5.392 -12.556 1.00 78.44 113 TRP A C 1
ATOM 927 O O . TRP A 1 113 ? -6.204 -4.321 -11.960 1.00 78.44 113 TRP A O 1
ATOM 937 N N . TRP A 1 114 ? -6.906 -5.651 -13.629 1.00 76.12 114 TRP A N 1
ATOM 938 C CA . TRP A 1 114 ? -7.896 -4.739 -14.190 1.00 76.12 114 TRP A CA 1
ATOM 939 C C . TRP A 1 114 ? -9.090 -5.556 -14.688 1.00 76.12 114 TRP A C 1
ATOM 941 O O . TRP A 1 114 ? -8.969 -6.276 -15.691 1.00 76.12 114 TRP A O 1
ATOM 951 N N . PRO A 1 115 ? -10.260 -5.461 -14.039 1.00 74.12 115 PRO A N 1
ATOM 952 C CA . PRO A 1 115 ? -11.457 -6.135 -14.504 1.00 74.12 115 PRO A CA 1
ATOM 953 C C . PRO A 1 115 ? -12.108 -5.307 -15.620 1.00 74.12 115 PRO A C 1
ATOM 955 O O . PRO A 1 115 ? -12.547 -4.176 -15.427 1.00 74.12 115 PRO A O 1
ATOM 958 N N . GLY A 1 116 ? -12.181 -5.865 -16.821 1.00 73.50 116 GLY A N 1
ATOM 959 C CA . GLY A 1 116 ? -13.059 -5.382 -17.883 1.00 73.50 116 GLY A CA 1
ATOM 960 C C . GLY A 1 116 ? -14.392 -6.132 -17.874 1.00 73.50 116 GLY A C 1
ATOM 961 O O . GLY A 1 116 ? -14.523 -7.197 -17.276 1.00 73.50 116 GLY A O 1
ATOM 962 N N . GLN A 1 117 ? -15.378 -5.627 -18.618 1.00 78.12 117 GLN A N 1
ATOM 963 C CA . GLN A 1 117 ? -16.728 -6.218 -18.677 1.00 78.12 117 GLN A CA 1
ATOM 964 C C . GLN A 1 117 ? -16.753 -7.699 -19.098 1.00 78.12 117 GLN A C 1
ATOM 966 O O . GLN A 1 117 ? -17.662 -8.434 -18.728 1.00 78.12 117 GLN A O 1
ATOM 971 N N . ARG A 1 118 ? -15.783 -8.137 -19.914 1.00 85.56 118 ARG A N 1
ATOM 972 C CA . ARG A 1 118 ? -15.719 -9.509 -20.457 1.00 85.56 118 ARG A CA 1
ATOM 973 C C . ARG A 1 118 ? -14.383 -10.212 -20.237 1.00 85.56 118 ARG A C 1
ATOM 975 O O . ARG A 1 118 ? -14.270 -11.396 -20.537 1.00 85.56 118 ARG A O 1
ATOM 982 N N . ARG A 1 119 ? -13.352 -9.481 -19.816 1.00 81.62 119 ARG A N 1
ATOM 983 C CA . ARG A 1 119 ? -11.977 -9.974 -19.676 1.00 81.62 119 ARG A CA 1
ATOM 984 C C . ARG A 1 119 ? -11.333 -9.274 -18.495 1.00 81.62 119 ARG A C 1
ATOM 986 O O . ARG A 1 119 ? -11.510 -8.073 -18.351 1.00 81.62 119 ARG A O 1
ATOM 993 N N . CYS A 1 120 ? -10.574 -10.014 -17.701 1.00 81.69 120 CYS A N 1
ATOM 994 C CA . CYS A 1 120 ? -9.732 -9.460 -16.652 1.00 81.69 120 CYS A CA 1
ATOM 995 C C . CYS A 1 120 ? -8.274 -9.578 -17.100 1.00 81.69 120 CYS A C 1
ATOM 997 O O . CYS A 1 120 ? -7.874 -10.636 -17.591 1.00 81.69 120 CYS A O 1
ATOM 999 N N . VAL A 1 121 ? -7.508 -8.500 -16.961 1.00 80.31 121 VAL A N 1
ATOM 1000 C CA . VAL A 1 121 ? -6.048 -8.539 -17.093 1.00 80.31 121 VAL A CA 1
ATOM 1001 C C . VAL A 1 121 ? -5.478 -8.724 -15.698 1.00 80.31 121 VAL A C 1
ATOM 1003 O O . VAL A 1 121 ? -5.914 -8.053 -14.769 1.00 80.31 121 VAL A O 1
ATOM 1006 N N . MET A 1 122 ? -4.525 -9.637 -15.555 1.00 84.94 122 MET A N 1
ATOM 1007 C CA . MET A 1 122 ? -3.808 -9.892 -14.310 1.00 84.94 122 MET A CA 1
ATOM 1008 C C . MET A 1 122 ? -2.320 -9.993 -14.627 1.00 84.94 122 MET A C 1
ATOM 1010 O O . MET A 1 122 ? -1.942 -10.609 -15.624 1.00 84.94 122 MET A O 1
ATOM 1014 N N . ALA A 1 123 ? -1.499 -9.366 -13.796 1.00 83.19 123 ALA A N 1
ATOM 1015 C CA . ALA A 1 123 ? -0.052 -9.420 -13.850 1.00 83.19 123 ALA A CA 1
ATOM 1016 C C . ALA A 1 123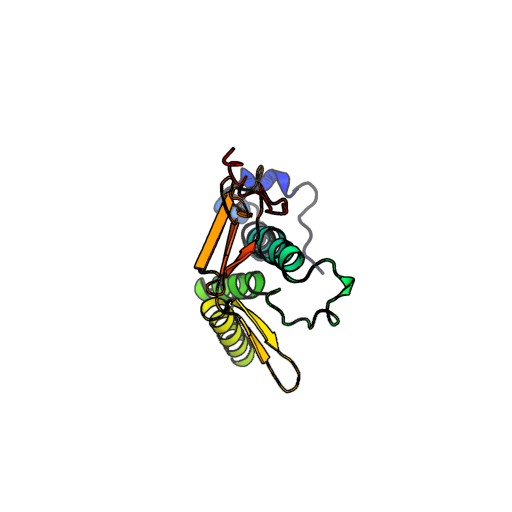 ? 0.480 -10.241 -12.674 1.00 83.19 123 ALA A C 1
ATOM 1018 O O . ALA A 1 123 ? -0.115 -10.281 -11.587 1.00 83.19 123 ALA A O 1
ATOM 1019 N N . GLU A 1 124 ? 1.635 -10.861 -12.886 1.00 88.19 124 GLU A N 1
ATOM 1020 C CA . GLU A 1 124 ? 2.394 -11.487 -11.811 1.00 88.19 124 GLU A CA 1
ATOM 1021 C C . GLU A 1 124 ? 2.780 -10.455 -10.744 1.00 88.19 124 GLU A C 1
ATOM 1023 O O . GLU A 1 124 ? 2.822 -9.241 -10.976 1.00 88.19 124 GLU A O 1
ATOM 1028 N N . ARG A 1 125 ? 3.037 -10.940 -9.531 1.00 90.00 125 ARG A N 1
ATOM 1029 C CA . ARG A 1 125 ? 3.511 -10.079 -8.445 1.00 90.00 125 ARG A CA 1
ATOM 1030 C C . ARG A 1 125 ? 4.941 -9.608 -8.721 1.00 90.00 125 ARG A C 1
ATOM 1032 O O . ARG A 1 125 ? 5.712 -10.349 -9.335 1.00 90.00 125 ARG A O 1
ATOM 1039 N N . PRO A 1 126 ? 5.332 -8.436 -8.191 1.00 91.19 126 PRO A N 1
ATOM 1040 C CA . PRO A 1 126 ? 6.741 -8.101 -8.092 1.00 91.19 126 PRO A CA 1
ATOM 1041 C C . PRO A 1 126 ? 7.510 -9.207 -7.365 1.00 91.19 126 PRO A C 1
ATOM 1043 O O . PRO A 1 126 ? 7.054 -9.714 -6.335 1.00 91.19 126 PRO A O 1
ATOM 1046 N N . THR A 1 127 ? 8.678 -9.559 -7.887 1.00 94.75 127 THR A N 1
ATOM 1047 C CA . THR A 1 127 ? 9.625 -10.483 -7.254 1.00 94.75 127 THR A CA 1
ATOM 1048 C C . THR A 1 127 ? 10.405 -9.799 -6.136 1.00 94.75 127 THR A C 1
ATOM 1050 O O . THR A 1 127 ? 10.769 -10.454 -5.161 1.00 94.75 127 THR A O 1
ATOM 1053 N N . ALA A 1 128 ? 10.604 -8.481 -6.231 1.00 95.50 128 ALA A N 1
ATOM 1054 C CA . ALA A 1 128 ? 11.204 -7.662 -5.186 1.00 95.50 128 ALA A CA 1
ATOM 1055 C C . ALA A 1 128 ? 10.556 -6.272 -5.121 1.00 95.50 128 ALA A C 1
ATOM 1057 O O . ALA A 1 128 ? 10.184 -5.691 -6.142 1.00 95.50 128 ALA A O 1
ATOM 1058 N N . VAL A 1 129 ? 10.440 -5.734 -3.903 1.00 94.75 129 VAL A N 1
ATOM 1059 C CA . VAL A 1 129 ? 10.027 -4.351 -3.631 1.00 94.75 129 VAL A CA 1
ATOM 1060 C C . VAL A 1 129 ? 10.958 -3.788 -2.561 1.00 94.75 129 VAL A C 1
ATOM 1062 O O . VAL A 1 129 ? 10.985 -4.281 -1.434 1.00 94.75 129 VAL A O 1
ATOM 1065 N N . HIS A 1 130 ? 11.718 -2.759 -2.915 1.00 97.62 130 HIS A N 1
ATOM 1066 C CA . HIS A 1 130 ? 12.667 -2.079 -2.044 1.00 97.62 130 HIS A CA 1
ATOM 1067 C C . HIS A 1 130 ? 12.120 -0.718 -1.624 1.00 97.62 130 HIS A C 1
ATOM 1069 O O . HIS A 1 130 ? 11.684 0.097 -2.444 1.00 97.62 130 HIS A O 1
ATOM 1075 N N . VAL A 1 131 ? 12.140 -0.481 -0.317 1.00 97.44 131 VAL A N 1
ATOM 1076 C CA . VAL A 1 131 ? 11.557 0.696 0.319 1.00 97.44 131 VAL A CA 1
ATOM 1077 C C . VAL A 1 131 ? 12.483 1.238 1.397 1.00 97.44 131 VAL A C 1
ATOM 1079 O O . VAL A 1 131 ? 13.313 0.515 1.945 1.00 97.44 131 VAL A O 1
ATOM 1082 N N . GLU A 1 132 ? 12.295 2.506 1.735 1.00 97.62 132 GLU A N 1
ATOM 1083 C CA . GLU A 1 132 ? 12.881 3.140 2.912 1.00 97.62 132 GLU A CA 1
ATOM 1084 C C . GLU A 1 132 ? 11.790 3.828 3.750 1.00 97.62 132 GLU A C 1
ATOM 1086 O O . GLU A 1 132 ? 10.722 4.153 3.215 1.00 97.62 132 GLU A O 1
ATOM 1091 N N . PRO A 1 133 ? 12.043 4.098 5.043 1.00 97.50 133 PRO A N 1
ATOM 1092 C CA . PRO A 1 133 ? 11.180 4.959 5.840 1.00 97.50 133 PRO A CA 1
ATOM 1093 C C . PRO A 1 133 ? 11.035 6.342 5.207 1.00 97.50 133 PRO A C 1
ATOM 1095 O O . PRO A 1 133 ? 12.020 6.980 4.825 1.00 97.50 133 PRO A O 1
ATOM 1098 N N . GLN A 1 134 ? 9.804 6.833 5.122 1.00 94.00 134 GLN A N 1
ATOM 1099 C CA . GLN A 1 134 ? 9.556 8.186 4.658 1.00 94.00 134 GLN A CA 1
ATOM 1100 C C . GLN A 1 134 ? 10.008 9.198 5.730 1.00 94.00 134 GLN A C 1
ATOM 1102 O O . GLN A 1 134 ? 9.622 9.088 6.896 1.00 94.00 134 GLN A O 1
ATOM 1107 N N . PRO A 1 135 ? 10.822 10.208 5.375 1.00 92.25 135 PRO A N 1
ATOM 1108 C CA . PRO A 1 135 ? 11.253 11.231 6.320 1.00 92.25 135 PRO A CA 1
ATOM 1109 C C . PRO A 1 135 ? 10.061 11.953 6.949 1.00 92.25 135 PRO A C 1
ATOM 1111 O O . PRO A 1 135 ? 9.173 12.426 6.244 1.00 92.25 135 PRO A O 1
ATOM 1114 N N . GLY A 1 136 ? 10.057 12.055 8.279 1.00 88.25 136 GLY A N 1
ATOM 1115 C CA . GLY A 1 136 ? 8.971 12.697 9.024 1.00 88.25 136 GLY A CA 1
ATOM 1116 C C . GLY A 1 136 ? 7.689 11.864 9.145 1.00 88.25 136 GLY A C 1
ATOM 1117 O O . GLY A 1 136 ? 6.706 12.369 9.684 1.00 88.25 136 GLY A O 1
ATOM 1118 N N . ALA A 1 137 ? 7.688 10.608 8.684 1.00 88.81 137 ALA A N 1
ATOM 1119 C CA . ALA A 1 137 ? 6.575 9.686 8.873 1.00 88.81 137 ALA A CA 1
ATOM 1120 C C . ALA A 1 137 ? 6.335 9.400 10.360 1.00 88.81 137 ALA A C 1
ATOM 1122 O O . ALA A 1 137 ? 7.239 8.987 11.086 1.00 88.81 137 ALA A O 1
ATOM 1123 N N . LEU A 1 138 ? 5.097 9.604 10.807 1.00 85.31 138 LEU A N 1
ATOM 1124 C CA . LEU A 1 138 ? 4.715 9.442 12.212 1.00 85.31 138 LEU A CA 1
ATOM 1125 C C . LEU A 1 138 ? 4.383 7.993 12.575 1.00 85.31 138 LEU A C 1
ATOM 1127 O O . LEU A 1 138 ? 4.534 7.595 13.726 1.00 85.31 138 LEU A O 1
ATOM 1131 N N . TYR A 1 139 ? 3.933 7.212 11.595 1.00 88.56 139 TYR A N 1
ATOM 1132 C CA . TYR A 1 139 ? 3.378 5.872 11.788 1.00 88.56 139 TYR A CA 1
ATOM 1133 C C . TYR A 1 139 ? 4.095 4.832 10.924 1.00 88.56 139 TYR A C 1
ATOM 1135 O O . TYR A 1 139 ? 3.526 3.807 10.560 1.00 88.56 139 TYR A O 1
ATOM 1143 N N . GLY A 1 140 ? 5.363 5.097 10.598 1.00 91.00 140 GLY A N 1
ATOM 1144 C CA . GLY A 1 140 ? 6.208 4.163 9.859 1.00 91.00 140 GLY A CA 1
ATOM 1145 C C . GLY A 1 140 ? 5.875 4.062 8.374 1.00 91.00 140 GLY A C 1
ATOM 1146 O O . GLY A 1 140 ? 6.146 3.025 7.773 1.00 91.00 140 GLY A O 1
ATOM 1147 N N . GLN A 1 141 ? 5.299 5.114 7.781 1.00 94.25 141 GLN A N 1
ATOM 1148 C CA . GLN A 1 141 ? 5.079 5.157 6.340 1.00 94.25 141 GLN A CA 1
ATOM 1149 C C . GLN A 1 141 ? 6.375 4.907 5.565 1.00 94.25 141 GLN A C 1
ATOM 1151 O O . GLN A 1 141 ? 7.454 5.376 5.944 1.00 94.25 141 GLN A O 1
ATOM 1156 N N . LEU A 1 142 ? 6.258 4.163 4.468 1.00 96.50 142 LEU A N 1
ATOM 1157 C CA . LEU A 1 142 ? 7.381 3.768 3.625 1.00 96.50 142 LEU A CA 1
ATOM 1158 C C . LEU A 1 142 ? 7.244 4.381 2.234 1.00 96.50 142 LEU A C 1
ATOM 1160 O O . LEU A 1 142 ? 6.141 4.682 1.773 1.00 96.50 142 LEU A O 1
ATOM 1164 N N . ARG A 1 143 ? 8.375 4.509 1.542 1.00 96.69 143 ARG A N 1
ATOM 1165 C CA . ARG A 1 143 ? 8.424 4.911 0.135 1.00 96.69 143 ARG A CA 1
ATOM 1166 C C . ARG A 1 143 ? 9.403 4.081 -0.672 1.00 96.69 143 ARG A C 1
ATOM 1168 O O . ARG A 1 143 ? 10.398 3.615 -0.122 1.00 96.69 143 ARG A O 1
ATOM 1175 N N . LEU A 1 144 ? 9.147 3.926 -1.973 1.00 96.94 144 LEU A N 1
ATOM 1176 C CA . LEU A 1 144 ? 10.059 3.210 -2.868 1.00 96.94 144 LEU A CA 1
ATOM 1177 C C . LEU A 1 144 ? 11.450 3.847 -2.862 1.00 96.94 144 LEU A C 1
ATOM 1179 O O . LEU A 1 144 ? 11.606 5.058 -3.049 1.00 96.94 144 LEU A O 1
ATOM 1183 N N . HIS A 1 145 ? 12.470 3.020 -2.664 1.00 96.50 145 HIS A N 1
ATOM 1184 C CA . HIS A 1 145 ? 13.854 3.462 -2.676 1.00 96.50 145 HIS A CA 1
ATOM 1185 C C . HIS A 1 145 ? 14.789 2.297 -2.968 1.00 96.50 145 HIS A C 1
ATOM 1187 O O . HIS A 1 145 ? 14.765 1.279 -2.279 1.00 96.50 145 HIS A O 1
ATOM 1193 N N . ARG A 1 146 ? 15.689 2.511 -3.925 1.00 96.81 146 ARG A N 1
ATOM 1194 C CA . ARG A 1 146 ? 16.926 1.750 -4.060 1.00 96.81 146 ARG A CA 1
ATOM 1195 C C . ARG A 1 146 ? 17.971 2.574 -4.807 1.00 96.81 146 ARG A C 1
ATOM 1197 O O . ARG A 1 146 ? 17.668 3.222 -5.808 1.00 96.81 146 ARG A O 1
ATOM 1204 N N . PHE A 1 147 ? 19.208 2.577 -4.314 1.00 92.88 147 PHE A N 1
ATOM 1205 C CA . PHE A 1 147 ? 20.280 3.376 -4.913 1.00 92.88 147 PHE A CA 1
ATOM 1206 C C . PHE A 1 147 ? 20.930 2.691 -6.124 1.00 92.88 147 PHE A C 1
ATOM 1208 O O . PHE A 1 147 ? 21.217 3.351 -7.129 1.00 92.88 147 PHE A O 1
ATOM 1215 N N . ASP A 1 148 ? 21.143 1.381 -6.015 1.00 91.06 148 ASP A N 1
ATOM 1216 C CA . ASP A 1 148 ? 22.016 0.552 -6.852 1.00 91.06 148 ASP A CA 1
ATOM 1217 C C . ASP A 1 148 ? 21.266 -0.402 -7.796 1.00 91.06 148 ASP A C 1
ATOM 1219 O O . ASP A 1 148 ? 21.875 -1.275 -8.409 1.00 91.06 148 ASP A O 1
ATOM 1223 N N . GLY A 1 149 ? 19.951 -0.237 -7.934 1.00 94.56 149 GLY A N 1
ATOM 1224 C CA . GLY A 1 149 ? 19.133 -1.085 -8.791 1.00 94.56 149 GLY A CA 1
ATOM 1225 C C . GLY A 1 149 ? 17.659 -0.682 -8.802 1.00 94.56 149 GLY A C 1
ATOM 1226 O O . GLY A 1 149 ? 17.299 0.365 -8.251 1.00 94.56 149 GLY A O 1
ATOM 1227 N N . PRO A 1 150 ? 16.798 -1.509 -9.412 1.00 96.31 150 PRO A N 1
ATOM 1228 C CA . PRO A 1 150 ? 15.360 -1.276 -9.446 1.00 96.31 150 PRO A CA 1
ATOM 1229 C C . PRO A 1 150 ? 14.749 -1.359 -8.046 1.00 96.31 150 PRO A C 1
ATOM 1231 O O . PRO A 1 150 ? 15.032 -2.266 -7.262 1.00 96.31 150 PRO A O 1
ATOM 1234 N N . ALA A 1 151 ? 13.889 -0.395 -7.728 1.00 96.94 151 ALA A N 1
ATOM 1235 C CA . ALA A 1 151 ? 13.095 -0.409 -6.508 1.00 96.94 151 ALA A CA 1
ATOM 1236 C C . ALA A 1 151 ? 11.949 -1.431 -6.585 1.00 96.94 151 ALA A C 1
ATOM 1238 O O . ALA A 1 151 ? 11.500 -1.909 -5.549 1.00 96.94 151 ALA A O 1
ATOM 1239 N N . VAL A 1 152 ? 11.483 -1.781 -7.787 1.00 94.62 152 VAL A N 1
ATOM 1240 C CA . VAL A 1 152 ? 10.522 -2.870 -8.015 1.00 94.62 152 VAL A CA 1
ATOM 1241 C C . VAL A 1 152 ? 11.008 -3.728 -9.174 1.00 94.62 152 VAL A C 1
ATOM 1243 O O . VAL A 1 152 ? 11.315 -3.188 -10.236 1.00 94.62 152 VAL A O 1
ATOM 1246 N N . GLU A 1 153 ? 11.034 -5.041 -8.973 1.00 94.75 153 GLU A N 1
ATOM 1247 C CA . GLU A 1 153 ? 11.415 -6.042 -9.977 1.00 94.75 153 GLU A CA 1
ATOM 1248 C C . GLU A 1 153 ? 10.229 -6.965 -10.260 1.00 94.75 153 GLU A C 1
ATOM 1250 O O . GLU A 1 153 ? 9.502 -7.334 -9.335 1.00 94.75 153 GLU A O 1
ATOM 1255 N N . TYR A 1 154 ? 10.041 -7.354 -11.521 1.00 92.38 154 TYR A N 1
ATOM 1256 C CA . TYR A 1 154 ? 9.043 -8.335 -11.950 1.00 92.38 154 TYR A CA 1
ATOM 1257 C C . TYR A 1 154 ? 9.712 -9.536 -12.627 1.00 92.38 15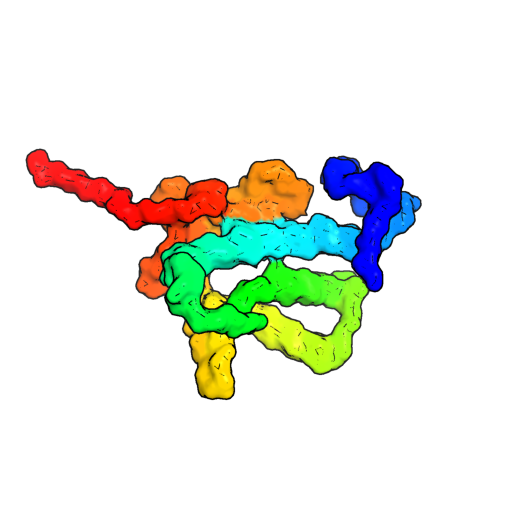4 TYR A C 1
ATOM 1259 O O . TYR A 1 154 ? 10.799 -9.435 -13.195 1.00 92.38 154 TYR A O 1
ATOM 1267 N N . ALA A 1 155 ? 9.041 -10.690 -12.593 1.00 92.69 155 ALA A N 1
ATOM 1268 C CA . ALA A 1 155 ? 9.568 -11.941 -13.147 1.00 92.69 155 ALA A CA 1
ATOM 1269 C C . ALA A 1 155 ? 9.759 -11.912 -14.677 1.00 92.69 155 ALA A C 1
ATOM 1271 O O . ALA A 1 155 ? 10.561 -12.675 -15.211 1.00 92.69 155 ALA A O 1
ATOM 1272 N N . ASP A 1 156 ? 9.034 -11.040 -15.377 1.00 89.62 156 ASP A N 1
ATOM 1273 C CA . ASP A 1 156 ? 9.140 -10.822 -16.823 1.00 89.62 156 ASP A CA 1
ATOM 1274 C C . ASP A 1 156 ? 10.266 -9.845 -17.214 1.00 89.62 156 ASP A C 1
ATOM 1276 O O . ASP A 1 156 ? 10.470 -9.577 -18.400 1.00 89.62 156 ASP A O 1
ATOM 1280 N N . GLY A 1 157 ? 11.014 -9.331 -16.232 1.00 91.50 157 GLY A N 1
ATOM 1281 C CA . GLY A 1 157 ? 12.095 -8.369 -16.424 1.00 91.50 157 GLY A CA 1
ATOM 1282 C C . GLY A 1 157 ? 11.641 -6.909 -16.467 1.00 91.50 157 GLY A C 1
ATOM 1283 O O . GLY A 1 157 ? 12.472 -6.040 -16.729 1.00 91.50 157 GLY A O 1
ATOM 1284 N N . ALA A 1 158 ? 10.360 -6.607 -16.224 1.00 89.44 158 ALA A N 1
ATOM 1285 C CA . ALA A 1 158 ? 9.936 -5.230 -16.003 1.00 89.44 158 ALA A CA 1
ATOM 1286 C C . ALA A 1 158 ? 10.520 -4.689 -14.686 1.00 89.44 158 ALA A C 1
ATOM 1288 O O . ALA A 1 158 ? 10.612 -5.392 -13.678 1.00 89.44 158 ALA A O 1
ATOM 1289 N N . GLU A 1 159 ? 10.900 -3.413 -14.691 1.00 93.12 159 GLU A N 1
ATOM 1290 C CA . GLU A 1 159 ? 11.624 -2.778 -13.590 1.00 93.12 159 GLU A CA 1
ATOM 1291 C C . GLU A 1 159 ? 11.107 -1.355 -13.341 1.00 93.12 159 GLU A C 1
ATOM 1293 O O . GLU A 1 159 ? 10.813 -0.605 -14.276 1.00 93.12 159 GLU A O 1
ATOM 1298 N N . VAL A 1 160 ? 11.034 -0.956 -12.069 1.00 92.50 160 VAL A N 1
ATOM 1299 C CA . VAL A 1 160 ? 10.753 0.427 -11.654 1.00 92.50 160 VAL A CA 1
ATOM 1300 C C . VAL A 1 160 ? 11.904 0.935 -10.806 1.00 92.50 160 VAL A C 1
ATOM 1302 O O . VAL A 1 160 ? 12.234 0.347 -9.779 1.00 92.50 160 VAL A O 1
ATOM 1305 N N . PHE A 1 161 ? 12.478 2.072 -11.188 1.00 94.62 161 PHE A N 1
ATOM 1306 C CA . PHE A 1 161 ? 13.575 2.703 -10.463 1.00 94.62 161 PHE A CA 1
ATOM 1307 C C . PHE A 1 161 ? 13.077 3.920 -9.692 1.00 94.62 161 PHE A C 1
ATOM 1309 O O . PHE A 1 161 ? 12.471 4.832 -10.258 1.00 94.62 161 PHE A O 1
ATOM 1316 N N . ALA A 1 162 ? 13.364 3.948 -8.393 1.00 95.38 162 ALA A N 1
ATOM 1317 C CA . ALA A 1 162 ? 13.000 5.054 -7.525 1.00 95.38 162 ALA A CA 1
ATOM 1318 C C . ALA A 1 162 ? 14.093 5.312 -6.488 1.00 95.38 162 ALA A C 1
ATOM 1320 O O . ALA A 1 162 ? 14.609 4.385 -5.863 1.00 95.38 162 ALA A O 1
ATOM 1321 N N . ARG A 1 163 ? 14.414 6.588 -6.277 1.00 95.50 163 ARG A N 1
ATOM 1322 C CA . ARG A 1 163 ? 15.326 7.048 -5.228 1.00 95.50 163 ARG A CA 1
ATOM 1323 C C . ARG A 1 163 ? 14.557 7.969 -4.309 1.00 95.50 163 ARG A C 1
ATOM 1325 O O . ARG A 1 163 ? 14.138 9.050 -4.712 1.00 95.50 163 ARG A O 1
ATOM 1332 N N . SER A 1 164 ? 14.363 7.521 -3.077 1.00 95.06 164 SER A N 1
ATOM 1333 C CA . SER A 1 164 ? 13.694 8.307 -2.042 1.00 95.06 164 SER A CA 1
ATOM 1334 C C . SER A 1 164 ? 12.299 8.790 -2.447 1.00 95.06 164 SER A C 1
ATOM 1336 O O . SER A 1 164 ? 11.933 9.944 -2.236 1.00 95.06 164 SER A O 1
ATOM 1338 N N . GLY A 1 165 ? 11.516 7.886 -3.040 1.00 93.12 165 GLY A N 1
ATOM 1339 C CA . GLY A 1 165 ? 10.168 8.137 -3.553 1.00 93.12 165 GLY A CA 1
ATOM 1340 C C . GLY A 1 165 ? 10.124 8.796 -4.934 1.00 93.12 165 GLY A C 1
ATOM 1341 O O . GLY A 1 165 ? 9.059 8.862 -5.537 1.00 93.12 165 GLY A O 1
ATOM 1342 N N . ILE A 1 166 ? 11.257 9.259 -5.468 1.00 92.94 166 ILE A N 1
ATOM 1343 C CA . ILE A 1 166 ? 11.312 9.938 -6.766 1.00 92.94 166 ILE A CA 1
ATOM 1344 C C . ILE A 1 166 ? 11.629 8.920 -7.855 1.00 92.94 166 ILE A C 1
ATOM 1346 O O . ILE A 1 166 ? 12.676 8.271 -7.812 1.00 92.94 166 ILE A O 1
ATOM 1350 N N . LEU A 1 167 ? 10.750 8.811 -8.855 1.00 92.25 167 LEU A N 1
ATOM 1351 C CA . LEU A 1 167 ? 11.008 8.000 -10.042 1.00 92.25 167 LEU A CA 1
ATOM 1352 C C . LEU A 1 167 ? 12.214 8.534 -10.809 1.00 92.25 167 LEU A C 1
ATOM 1354 O O . LEU A 1 167 ? 12.291 9.720 -11.135 1.00 92.25 167 LEU A O 1
ATOM 1358 N N . VAL A 1 168 ? 13.128 7.637 -11.153 1.00 90.12 168 VAL A N 1
ATOM 1359 C CA . VAL A 1 168 ? 14.292 7.942 -11.984 1.00 90.12 168 VAL A CA 1
ATOM 1360 C C . VAL A 1 168 ? 14.273 7.042 -13.213 1.00 90.12 168 VAL A C 1
ATOM 1362 O O . VAL A 1 168 ? 13.770 5.924 -13.171 1.00 90.12 168 VAL A O 1
ATOM 1365 N N . ARG A 1 169 ? 14.801 7.522 -14.340 1.00 81.06 169 ARG A N 1
ATOM 1366 C CA . ARG A 1 169 ? 15.027 6.656 -15.504 1.00 81.06 169 ARG A CA 1
ATOM 1367 C C . ARG A 1 169 ? 16.329 5.901 -15.280 1.00 81.06 169 ARG A C 1
ATOM 1369 O O . ARG A 1 169 ? 17.362 6.557 -15.164 1.00 81.06 169 ARG A O 1
ATOM 1376 N N . ASP A 1 170 ? 16.311 4.574 -15.271 1.00 66.31 170 ASP A N 1
ATOM 1377 C CA . ASP A 1 170 ? 17.561 3.832 -15.416 1.00 66.31 170 ASP A CA 1
ATOM 1378 C C . ASP A 1 170 ? 17.946 3.729 -16.892 1.00 66.31 170 ASP A C 1
ATOM 1380 O O . ASP A 1 170 ? 17.170 3.281 -17.737 1.00 66.31 170 ASP A O 1
ATOM 1384 N N . ARG A 1 171 ? 19.155 4.187 -17.210 1.00 51.56 171 ARG A N 1
ATOM 1385 C CA . ARG A 1 171 ? 19.842 3.897 -18.472 1.00 51.56 171 ARG A CA 1
ATOM 1386 C C . ARG A 1 171 ? 21.346 3.685 -18.291 1.00 51.56 171 ARG A C 1
ATOM 1388 O O . ARG A 1 171 ? 22.078 3.746 -19.276 1.00 51.56 171 ARG A O 1
ATOM 1395 N N . THR A 1 172 ? 21.835 3.398 -17.086 1.00 47.00 172 THR A N 1
ATOM 1396 C CA . THR A 1 172 ? 23.285 3.290 -16.855 1.00 47.00 172 THR A CA 1
ATOM 1397 C C . THR A 1 172 ? 23.682 1.971 -16.206 1.00 47.00 172 THR A C 1
ATOM 1399 O O . THR A 1 172 ? 24.195 1.925 -15.097 1.00 47.00 172 THR A O 1
ATOM 1402 N N . LYS A 1 173 ? 23.692 0.919 -17.035 1.00 38.59 173 LYS A N 1
ATOM 1403 C CA . LYS A 1 173 ? 24.990 0.281 -17.281 1.00 38.59 173 LYS A CA 1
ATOM 1404 C C . LYS A 1 173 ? 25.839 1.308 -18.028 1.00 38.59 173 LYS A C 1
ATOM 1406 O O . LYS A 1 173 ? 25.674 1.472 -19.236 1.00 38.59 173 LYS A O 1
ATOM 1411 N N . VAL A 1 174 ? 26.738 2.014 -17.338 1.00 38.66 174 VAL A N 1
ATOM 1412 C CA . VAL A 1 174 ? 27.922 2.547 -18.024 1.00 38.66 174 VAL A CA 1
ATOM 1413 C C . VAL A 1 174 ? 28.614 1.304 -18.569 1.00 38.66 174 VAL A C 1
ATOM 1415 O O . VAL A 1 174 ? 29.271 0.577 -17.828 1.00 38.66 174 VAL A O 1
ATOM 1418 N N . ARG A 1 175 ? 28.387 0.979 -19.848 1.00 34.59 175 ARG A N 1
ATOM 1419 C CA . ARG A 1 175 ? 29.316 0.114 -20.564 1.00 34.59 175 ARG A CA 1
ATOM 1420 C C . ARG A 1 175 ? 30.655 0.808 -20.390 1.00 34.59 175 ARG A C 1
ATOM 1422 O O . ARG A 1 175 ? 30.828 1.911 -20.901 1.00 34.59 175 ARG A O 1
ATOM 1429 N N . ALA A 1 176 ? 31.556 0.191 -19.631 1.00 33.88 176 ALA A N 1
ATOM 1430 C CA . ALA A 1 176 ? 32.968 0.441 -19.804 1.00 33.88 176 ALA A CA 1
ATOM 1431 C C . ALA A 1 176 ? 33.199 0.378 -21.316 1.00 33.88 176 ALA A C 1
ATOM 1433 O O . ALA A 1 176 ? 32.990 -0.667 -21.940 1.00 33.88 176 ALA A O 1
ATOM 1434 N N . ALA A 1 177 ? 33.474 1.533 -21.916 1.00 29.70 177 ALA A N 1
ATOM 1435 C CA . ALA A 1 177 ? 34.029 1.573 -23.245 1.00 29.70 177 ALA A CA 1
ATOM 1436 C C . ALA A 1 177 ? 35.374 0.869 -23.101 1.00 29.70 177 ALA A C 1
ATOM 1438 O O . ALA A 1 177 ? 36.319 1.419 -22.546 1.00 29.70 177 ALA A O 1
ATOM 1439 N N . VAL A 1 178 ? 35.396 -0.400 -23.492 1.00 39.97 178 VAL A N 1
ATOM 1440 C CA . VAL A 1 178 ? 36.634 -1.070 -23.840 1.00 39.97 178 VAL A CA 1
ATOM 1441 C C . VAL A 1 178 ? 37.155 -0.312 -25.057 1.00 39.97 178 VAL A C 1
ATOM 1443 O O . VAL A 1 178 ? 36.561 -0.382 -26.133 1.00 39.97 178 VAL A O 1
ATOM 1446 N N . SER A 1 179 ? 38.212 0.460 -24.836 1.00 35.75 179 SER A N 1
ATOM 1447 C CA . SER A 1 179 ? 39.196 0.888 -25.823 1.00 35.75 179 SER A CA 1
ATOM 1448 C C . SER A 1 179 ? 40.562 0.829 -25.170 1.00 35.75 179 SER A C 1
ATOM 1450 O O . SER A 1 179 ? 40.640 1.080 -23.947 1.00 35.75 179 SER A O 1
#

Organism: NCBI:txid37332

Foldseek 3Di:
DPDDDPPPDDLVVPLPDDPVRCVVVVNDPVVVLVSQQLVLLCCAPPVFPVVQVCCQPQNPPVRDDPPQVPKPNCQSVLVSVVVCVVVVVDDDDPVVVVVSVVVPVLSVAFPIWDDDPVDIDTHHHWPAAAWDFQPPDSNRRIHQADDPAFNTHGPVGDGWRDHNSHTDDDDDPPPPPPD

Radius of gyration: 19.7 Å; Cα contacts (8 Å, |Δi|>4): 217; chains: 1; bounding box: 62×37×54 Å

InterPro domains:
  IPR046633 Domain of unknown function DUF6745 [PF20530] (94-168)